Protein AF-A0A2D9X111-F1 (afdb_monomer_lite)

Sequence (314 aa):
MSVEKQTEEAVISEDQLKEEEVEVDVKLEEADNAAESTPVETQEDTKTDESVETKAETEEKEAEPSPSKQGKTKFQKRIDDLTKRQREAERQRDEYYSVAQKVLNENKELREQASKFGEFGSTEFENRIKSQVESAKEAFKRAYEEGDAEKIALAQQQMMEATAQKSQVGQMKRVAENIGKQQQPELKAPPNTKAVEWASRNPWFNRDMVMTNVAYTIHDDIVRGGVQVDSDEYYDTLDSRLRRELPHKFSEEETDKPKETQKPVTQQPMVTPAGNQVANKSRKVRLTPSQVAVANRLGVSLEDYAKEFVALNN

pLDDT: mean 70.67, std 24.0, range [25.41, 97.12]

Radius of gyration: 38.99 Å; chains: 1; bounding box: 76×98×116 Å

Foldseek 3Di:
DDDDDDDDDPDPDPDDDDPDFDWDFFDDDDDDDDDDDDDDDDDDDDDDDDDDDDDDDDDDDDDDDDPDPPPQDPVNVVVVVVVVVVVVVVVVVVVVLVVVVVVLVVVVVVLVVVVVVLVVVLVVLVVVLVVQLVVLVVQLVVCVVVVPPVSNVVSVVSNVVSVVSVVVSVVVVVVSVVVSPPDDPPDPPDPQPVVVVLCVVPVCAVVVPVLNVVLVVLLVVVVVVVDDPNDPVSSVSSVVVSCVVCVVVVVVVVPPPPDDDPDDDDDDDDDDDDDDDPDDDGDIDTDDPVLVVVCVVVVHDPNVSRVVVVVVVD

Secondary structure (DSSP, 8-state):
----------------------EEEE-PPP-------------------------------------------HHHHHHHHHHHHHHHHHHHHHHHHHHHHHHHHHHHHHHHHHHHHHHHHHHHHHHHHHHHHHHHHHHHHHHHHHT-HHHHHHHHHHHHHHHHHHHHHHHHHHHHHHHHTS-----PPPPPHHHHHHHHH-TTTTTSHHHHHHHHHHHHHHHHTT--TTSHHHHHHHHHHHHHH-HHHHSGGG--S-----PPP-----------------EEEEPPHHHHHHHHHHT--HHHHHHHHHHHH-

Structure (mmCIF, N/CA/C/O backbone):
data_AF-A0A2D9X111-F1
#
_entry.id   AF-A0A2D9X111-F1
#
loop_
_atom_site.group_PDB
_atom_site.id
_atom_site.type_symbol
_atom_site.label_atom_id
_atom_site.label_alt_id
_atom_site.label_comp_id
_atom_site.label_asym_id
_atom_site.label_entity_id
_atom_site.label_seq_id
_atom_site.pdbx_PDB_ins_code
_atom_site.Cartn_x
_atom_site.Cartn_y
_atom_site.Cartn_z
_atom_site.occupancy
_atom_site.B_iso_or_equiv
_atom_site.auth_seq_id
_atom_site.auth_comp_id
_atom_site.auth_asym_id
_atom_site.auth_atom_id
_atom_site.pdbx_PDB_model_num
ATOM 1 N N . MET A 1 1 ? -14.179 -59.810 -5.200 1.00 40.25 1 MET A N 1
ATOM 2 C CA . MET A 1 1 ? -15.075 -58.640 -5.285 1.00 40.25 1 MET A CA 1
ATOM 3 C C . MET A 1 1 ? -14.374 -57.532 -4.514 1.00 40.25 1 MET A C 1
ATOM 5 O O . MET A 1 1 ? -14.414 -57.554 -3.297 1.00 40.25 1 MET A O 1
ATOM 9 N N . SER A 1 2 ? -13.431 -56.814 -5.134 1.00 34.22 2 SER A N 1
ATOM 10 C CA . SER A 1 2 ? -13.686 -55.658 -6.023 1.00 34.22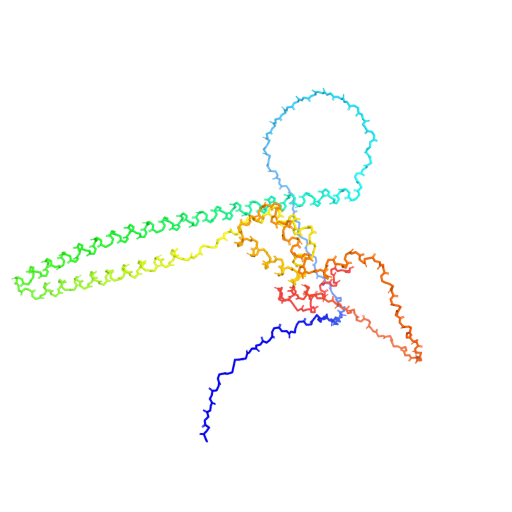 2 SER A CA 1
ATOM 11 C C . SER A 1 2 ? -14.433 -54.584 -5.218 1.00 34.22 2 SER A C 1
ATOM 13 O O . SER A 1 2 ? -15.535 -54.852 -4.762 1.00 34.22 2 SER A O 1
ATOM 15 N N . VAL A 1 3 ? -13.902 -53.389 -4.965 1.00 38.62 3 VAL A N 1
ATOM 16 C CA . VAL A 1 3 ? -13.292 -52.464 -5.928 1.00 38.62 3 VAL A CA 1
ATOM 17 C C . VAL A 1 3 ? -12.345 -51.494 -5.198 1.00 38.62 3 VAL A C 1
ATOM 19 O O . VAL A 1 3 ? -12.762 -50.805 -4.270 1.00 38.62 3 VAL A O 1
ATOM 22 N N . GLU A 1 4 ? -11.094 -51.429 -5.663 1.00 38.66 4 GLU A N 1
ATOM 23 C CA . GLU A 1 4 ? -10.198 -50.272 -5.549 1.00 38.66 4 GLU A CA 1
ATOM 24 C C . GLU A 1 4 ? -10.790 -49.088 -6.327 1.00 38.66 4 GLU A C 1
ATOM 26 O O . GLU A 1 4 ? -11.167 -49.238 -7.488 1.00 38.66 4 GLU A O 1
ATOM 31 N N . LYS A 1 5 ? -10.828 -47.895 -5.730 1.00 43.12 5 LYS A N 1
ATOM 32 C CA . LYS A 1 5 ? -10.909 -46.645 -6.495 1.00 43.12 5 LYS A CA 1
ATOM 33 C C . LYS A 1 5 ? -9.661 -45.826 -6.214 1.00 43.12 5 LYS A C 1
ATOM 35 O O . LYS A 1 5 ? -9.585 -45.092 -5.234 1.00 43.12 5 LYS A O 1
ATOM 40 N N . GLN A 1 6 ? -8.688 -46.036 -7.091 1.00 41.16 6 GLN A N 1
ATOM 41 C CA . GLN A 1 6 ? -7.564 -45.151 -7.324 1.00 41.16 6 GLN A CA 1
ATOM 42 C C . GLN A 1 6 ? -8.083 -43.810 -7.854 1.00 41.16 6 GLN A C 1
ATOM 44 O O . GLN A 1 6 ? -8.976 -43.746 -8.699 1.00 41.16 6 GLN A O 1
ATOM 49 N N . THR A 1 7 ? -7.523 -42.744 -7.305 1.00 40.50 7 THR A N 1
ATOM 50 C CA . THR A 1 7 ? -7.475 -41.405 -7.879 1.00 40.50 7 THR A CA 1
ATOM 51 C C . THR A 1 7 ? -6.485 -41.432 -9.040 1.00 40.50 7 THR A C 1
ATOM 53 O O . THR A 1 7 ? -5.300 -41.661 -8.804 1.00 40.50 7 THR A O 1
ATOM 56 N N . GLU A 1 8 ? -6.954 -41.218 -10.267 1.00 42.16 8 GLU A N 1
ATOM 57 C CA . GLU A 1 8 ? -6.088 -41.030 -11.432 1.00 42.16 8 GLU A CA 1
ATOM 58 C C . GLU A 1 8 ? -6.221 -39.583 -11.913 1.00 42.16 8 GLU A C 1
ATOM 60 O O . GLU A 1 8 ? -7.288 -39.096 -12.290 1.00 42.16 8 GLU A O 1
ATOM 65 N N . GLU A 1 9 ? -5.105 -38.888 -11.760 1.00 37.59 9 GLU A N 1
ATOM 66 C CA . GLU A 1 9 ? -4.824 -37.501 -12.075 1.00 37.59 9 GLU A CA 1
ATOM 67 C C . GLU A 1 9 ? -4.498 -37.423 -13.573 1.00 37.59 9 GLU A C 1
ATOM 69 O O . GLU A 1 9 ? -3.477 -37.939 -14.025 1.00 37.59 9 GLU A O 1
ATOM 74 N N . ALA A 1 10 ? -5.386 -36.831 -14.373 1.00 38.59 10 ALA A N 1
ATOM 75 C CA . ALA A 1 10 ? -5.124 -36.612 -15.792 1.00 38.59 10 ALA A CA 1
ATOM 76 C C . ALA A 1 10 ? -4.204 -35.394 -15.960 1.00 38.59 10 ALA A C 1
ATOM 78 O O . ALA A 1 10 ? -4.650 -34.254 -16.085 1.00 38.59 10 ALA A O 1
ATOM 79 N N . VAL A 1 11 ? -2.903 -35.674 -15.951 1.00 36.34 11 VAL A N 1
ATOM 80 C CA . VAL A 1 11 ? -1.832 -34.808 -16.443 1.00 36.34 11 VAL A CA 1
ATOM 81 C C . VAL A 1 11 ? -2.075 -34.550 -17.932 1.00 36.34 11 VAL A C 1
ATOM 83 O O . VAL A 1 11 ? -1.870 -35.435 -18.761 1.00 36.34 11 VAL A O 1
ATOM 86 N N . ILE A 1 12 ? -2.524 -33.346 -18.288 1.00 39.56 12 ILE A N 1
ATOM 87 C CA . ILE A 1 12 ? -2.519 -32.892 -19.682 1.00 39.56 12 ILE A CA 1
ATOM 88 C C . ILE A 1 12 ? -1.125 -32.335 -19.953 1.00 39.56 12 ILE A C 1
ATOM 90 O O . ILE A 1 12 ? -0.734 -31.295 -19.430 1.00 39.56 12 ILE A O 1
ATOM 94 N N . SER A 1 13 ? -0.367 -33.110 -20.717 1.00 36.44 13 SER A N 1
ATOM 95 C CA . SER A 1 13 ? 1.004 -32.851 -21.130 1.00 36.44 13 SER A CA 1
ATOM 96 C C . SER A 1 13 ? 1.072 -31.637 -22.058 1.00 36.44 13 SER A C 1
ATOM 98 O O . SER A 1 13 ? 0.400 -31.580 -23.086 1.00 36.44 13 SER A O 1
ATOM 100 N N . GLU A 1 14 ? 1.913 -30.681 -21.683 1.00 40.56 14 GLU A N 1
ATOM 101 C CA . GLU A 1 14 ? 2.206 -29.422 -22.370 1.00 40.56 14 GLU A CA 1
ATOM 102 C C . GLU A 1 14 ? 3.280 -29.628 -23.452 1.00 40.56 14 GLU A C 1
ATOM 104 O O . GLU A 1 14 ? 4.341 -29.014 -23.442 1.00 40.56 14 GLU A O 1
ATOM 109 N N . ASP A 1 15 ? 3.033 -30.557 -24.372 1.00 38.59 15 ASP A N 1
ATOM 110 C CA . ASP A 1 15 ? 3.930 -30.829 -25.494 1.00 38.59 15 ASP A CA 1
ATOM 111 C C . ASP A 1 15 ? 3.082 -31.213 -26.701 1.00 38.59 15 ASP A C 1
ATOM 113 O O . ASP A 1 15 ? 2.700 -32.371 -26.803 1.00 38.59 15 ASP A O 1
ATOM 117 N N . GLN A 1 16 ? 2.692 -30.214 -27.512 1.00 35.75 16 GLN A N 1
ATOM 118 C CA . GLN A 1 16 ? 2.475 -30.243 -28.976 1.00 35.75 16 GLN A CA 1
ATOM 119 C C . GLN A 1 16 ? 2.078 -28.834 -29.466 1.00 35.75 16 GLN A C 1
ATOM 121 O O . GLN A 1 16 ? 0.917 -28.565 -29.764 1.00 35.75 16 GLN A O 1
ATOM 126 N N . LEU A 1 17 ? 3.045 -27.923 -29.593 1.00 33.22 17 LEU A N 1
ATOM 127 C CA . LEU A 1 17 ? 2.919 -26.762 -30.485 1.00 33.22 17 LEU A CA 1
ATOM 128 C C . LEU A 1 17 ? 3.862 -26.981 -31.667 1.00 33.22 17 LEU A C 1
ATOM 130 O O . LEU A 1 17 ? 5.007 -26.539 -31.676 1.00 33.22 17 LEU A O 1
ATOM 134 N N . LYS A 1 18 ? 3.371 -27.730 -32.656 1.00 36.66 18 LYS A N 1
ATOM 135 C CA . LYS A 1 18 ? 3.937 -27.716 -34.005 1.00 36.66 18 LYS A CA 1
ATOM 136 C C . LYS A 1 18 ? 3.526 -26.400 -34.659 1.00 36.66 18 LYS A C 1
ATOM 138 O O . LYS A 1 18 ? 2.343 -26.074 -34.696 1.00 36.66 18 LYS A O 1
ATOM 143 N N . GLU A 1 19 ? 4.508 -25.662 -35.161 1.00 45.41 19 GLU A N 1
ATOM 144 C CA . GLU A 1 19 ? 4.303 -24.551 -36.087 1.00 45.41 19 GLU A CA 1
ATOM 145 C C . GLU A 1 19 ? 3.655 -25.100 -37.364 1.00 45.41 19 GLU A C 1
ATOM 147 O O . GLU A 1 19 ? 4.323 -25.674 -38.223 1.00 45.41 19 GLU A O 1
ATOM 152 N N . GLU A 1 20 ? 2.335 -24.978 -37.464 1.00 42.53 20 GLU A N 1
ATOM 153 C CA . GLU A 1 20 ? 1.593 -25.279 -38.684 1.00 42.53 20 GLU A CA 1
ATOM 154 C C . GLU A 1 20 ? 1.168 -23.946 -39.311 1.00 42.53 20 GLU A C 1
ATOM 156 O O . GLU A 1 20 ? 0.308 -23.230 -38.794 1.00 42.53 20 GLU A O 1
ATOM 161 N N . GLU A 1 21 ? 1.844 -23.560 -40.397 1.00 41.72 21 GLU A N 1
ATOM 162 C CA . GLU A 1 21 ? 1.424 -22.439 -41.238 1.00 41.72 21 GLU A CA 1
ATOM 163 C C . GLU A 1 21 ? 0.062 -22.777 -41.861 1.00 41.72 21 GLU A C 1
ATOM 165 O O . GLU A 1 21 ? -0.065 -23.744 -42.612 1.00 41.72 21 GLU A O 1
ATOM 170 N N . VAL A 1 22 ? -0.965 -21.979 -41.561 1.00 49.03 22 VAL A N 1
ATOM 171 C CA . VAL A 1 22 ? -2.316 -22.197 -42.092 1.00 49.03 22 VAL A CA 1
ATOM 172 C C . VAL A 1 22 ? -2.449 -21.481 -43.438 1.00 49.03 22 VAL A C 1
ATOM 174 O O . VAL A 1 22 ? -2.426 -20.250 -43.517 1.00 49.03 22 VAL A O 1
ATOM 177 N N . GLU A 1 23 ? -2.579 -22.256 -44.515 1.00 43.12 23 GLU A N 1
ATOM 178 C CA . GLU A 1 23 ? -2.826 -21.749 -45.868 1.00 43.12 23 GLU A CA 1
ATOM 179 C C . GLU A 1 23 ? -4.341 -21.670 -46.115 1.00 43.12 23 GLU A C 1
ATOM 181 O O . GLU A 1 23 ? -5.029 -22.690 -46.122 1.00 43.12 23 GLU A O 1
ATOM 186 N N . VAL A 1 24 ? -4.870 -20.455 -46.301 1.00 53.16 24 VAL A N 1
ATOM 187 C CA . VAL A 1 24 ? -6.303 -20.216 -46.535 1.00 53.16 24 VAL A CA 1
ATOM 188 C C . VAL A 1 24 ? -6.524 -19.876 -48.014 1.00 53.16 24 VAL A C 1
ATOM 190 O O . VAL A 1 24 ? -5.910 -18.954 -48.562 1.00 53.16 24 VAL A O 1
ATOM 193 N N . ASP A 1 25 ? -7.395 -20.637 -48.681 1.00 39.44 25 ASP A N 1
ATOM 194 C CA . ASP A 1 25 ? -7.821 -20.389 -50.064 1.00 39.44 25 ASP A CA 1
ATOM 195 C C . ASP A 1 25 ? -8.954 -19.353 -50.076 1.00 39.44 25 ASP A C 1
ATOM 197 O O . ASP A 1 25 ? -10.078 -19.644 -49.670 1.00 39.44 25 ASP A O 1
ATOM 201 N N . VAL A 1 26 ? -8.680 -18.142 -50.568 1.00 46.66 26 VAL A N 1
ATOM 202 C CA . VAL A 1 26 ? -9.695 -17.089 -50.710 1.00 46.66 26 VAL A CA 1
ATOM 203 C C . VAL A 1 26 ? -10.203 -17.065 -52.152 1.00 46.66 26 VAL A C 1
ATOM 205 O O . VAL A 1 26 ? -9.437 -16.852 -53.097 1.00 46.66 26 VAL A O 1
ATOM 208 N N . LYS A 1 27 ? -11.514 -17.260 -52.336 1.00 35.12 27 LYS A N 1
ATOM 209 C CA . LYS A 1 27 ? -12.196 -17.087 -53.624 1.00 35.12 27 LYS A CA 1
ATOM 210 C C . LYS A 1 27 ? -12.935 -15.751 -53.619 1.00 35.12 27 LYS A C 1
ATOM 212 O O . LYS A 1 27 ? -13.910 -15.595 -52.894 1.00 35.12 27 LYS A O 1
ATOM 217 N N . LEU A 1 28 ? -12.438 -14.784 -54.390 1.00 35.84 28 LEU A N 1
ATOM 218 C CA . LEU A 1 28 ? -13.114 -13.504 -54.598 1.00 35.84 28 LEU A CA 1
ATOM 219 C C . LEU A 1 28 ? -14.013 -13.612 -55.834 1.00 35.84 28 LEU A C 1
ATOM 221 O O . LEU A 1 28 ? -13.518 -13.874 -56.930 1.00 35.84 28 LEU A O 1
ATOM 225 N N . GLU A 1 29 ? -15.319 -13.427 -55.651 1.00 33.69 29 GLU A N 1
ATOM 226 C CA . GLU A 1 29 ? -16.226 -13.048 -56.735 1.00 33.69 29 GLU A CA 1
ATOM 227 C C . GLU A 1 29 ? -16.224 -11.518 -56.829 1.00 33.69 29 GLU A C 1
ATOM 229 O O . GLU A 1 29 ? -16.471 -10.829 -55.839 1.00 33.69 29 GLU A O 1
ATOM 234 N N . GLU A 1 30 ? -15.886 -10.987 -58.006 1.00 32.44 30 GLU A N 1
ATOM 235 C CA . GLU A 1 30 ? -16.044 -9.567 -58.321 1.00 32.44 30 GLU A CA 1
ATOM 236 C C . GLU A 1 30 ? -17.538 -9.238 -58.399 1.00 32.44 30 GLU A C 1
ATOM 238 O O . GLU A 1 30 ? -18.265 -9.802 -59.217 1.00 32.44 30 GLU A O 1
ATOM 243 N N . ALA A 1 31 ? -17.987 -8.305 -57.562 1.00 30.69 31 ALA A N 1
ATOM 244 C CA . ALA A 1 31 ? -19.285 -7.666 -57.697 1.00 30.69 31 ALA A CA 1
ATOM 245 C C . ALA A 1 31 ? -19.081 -6.160 -57.901 1.00 30.69 31 ALA A C 1
ATOM 247 O O . ALA A 1 31 ? -18.792 -5.418 -56.964 1.00 30.69 31 ALA A O 1
ATOM 248 N N . ASP A 1 32 ? -19.255 -5.734 -59.151 1.00 29.55 32 ASP A N 1
ATOM 249 C CA . ASP A 1 32 ? -19.618 -4.371 -59.531 1.00 29.55 32 ASP A CA 1
ATOM 250 C C . ASP A 1 32 ? -20.969 -3.995 -58.891 1.00 29.55 32 ASP A C 1
ATOM 252 O O . ASP A 1 32 ? -21.989 -4.621 -59.204 1.00 29.55 32 ASP A O 1
ATOM 256 N N . ASN A 1 33 ? -21.024 -2.930 -58.080 1.00 28.70 33 ASN A N 1
ATOM 257 C CA . ASN A 1 33 ? -22.088 -1.928 -58.220 1.00 28.70 33 ASN A CA 1
ATOM 258 C C . ASN A 1 33 ? -21.842 -0.604 -57.487 1.00 28.70 33 ASN A C 1
ATOM 260 O O . ASN A 1 33 ? -21.068 -0.505 -56.543 1.00 28.70 33 ASN A O 1
ATOM 264 N N . ALA A 1 34 ? -22.545 0.403 -57.999 1.00 28.73 34 ALA A N 1
ATOM 265 C CA . ALA A 1 34 ? -22.380 1.834 -57.831 1.00 28.73 34 ALA A CA 1
ATOM 266 C C . ALA A 1 34 ? -23.077 2.439 -56.593 1.00 28.73 34 ALA A C 1
ATOM 268 O O . ALA A 1 34 ? -23.937 1.811 -55.981 1.00 28.73 34 ALA A O 1
ATOM 269 N N . ALA A 1 35 ? -22.783 3.737 -56.402 1.00 29.97 35 ALA A N 1
ATOM 270 C CA . ALA A 1 35 ? -23.425 4.743 -55.537 1.00 29.97 35 ALA A CA 1
ATOM 271 C C . ALA A 1 35 ? -23.021 4.660 -54.048 1.00 29.97 35 ALA A C 1
ATOM 273 O O . ALA A 1 35 ? -22.968 3.589 -53.472 1.00 29.97 35 ALA A O 1
ATOM 274 N N . GLU A 1 36 ? -22.667 5.738 -53.346 1.00 29.92 36 GLU A N 1
ATOM 275 C CA . GLU A 1 36 ? -23.159 7.113 -53.424 1.00 29.92 36 GLU A CA 1
ATOM 276 C C . GLU A 1 36 ? -22.123 8.060 -52.783 1.00 29.92 36 GLU A C 1
ATOM 278 O O . GLU A 1 36 ? -21.555 7.770 -51.730 1.00 29.92 36 GLU A O 1
ATOM 283 N N . SER A 1 37 ? -21.832 9.182 -53.443 1.00 31.33 37 SER A N 1
ATOM 284 C CA . SER A 1 37 ? -20.963 10.239 -52.921 1.00 31.33 37 SER A CA 1
ATOM 285 C C . SER A 1 37 ? -21.802 11.300 -52.218 1.00 31.33 37 SER A C 1
ATOM 287 O O . SER A 1 37 ? -22.652 11.922 -52.848 1.00 31.33 37 SER A O 1
ATOM 289 N N . THR A 1 38 ? -21.490 11.589 -50.958 1.00 29.84 38 THR A N 1
ATOM 290 C CA . THR A 1 38 ? -21.848 12.858 -50.309 1.00 29.84 38 THR A CA 1
ATOM 291 C C . THR A 1 38 ? -20.607 13.421 -49.614 1.00 29.84 38 THR A C 1
ATOM 293 O O . THR A 1 38 ? -20.068 12.749 -48.732 1.00 29.84 38 THR A O 1
ATOM 296 N N . PRO A 1 39 ? -20.121 14.615 -49.994 1.00 32.94 39 PRO A N 1
ATOM 297 C CA . PRO A 1 39 ? -18.986 15.253 -49.346 1.00 32.94 39 PRO A CA 1
ATOM 298 C C . PRO A 1 39 ? -19.470 16.058 -48.135 1.00 32.94 39 PRO A C 1
ATOM 300 O O . PRO A 1 39 ? -20.450 16.793 -48.234 1.00 32.94 39 PRO A O 1
ATOM 303 N N . VAL A 1 40 ? -18.768 15.959 -47.005 1.00 31.78 40 VAL A N 1
ATOM 304 C CA . VAL A 1 40 ? -18.879 16.957 -45.935 1.00 31.78 40 VAL A CA 1
ATOM 305 C C . VAL A 1 40 ? -17.519 17.610 -45.745 1.00 31.78 40 VAL A C 1
ATOM 307 O O . VAL A 1 40 ? -16.542 17.002 -45.318 1.00 31.78 40 VAL A O 1
ATOM 310 N N . GLU A 1 41 ? -17.521 18.863 -46.167 1.00 33.38 41 GLU A N 1
ATOM 311 C CA . GLU A 1 41 ? -16.560 19.936 -45.997 1.00 33.38 41 GLU A CA 1
ATOM 312 C C . GLU A 1 41 ? -16.390 20.265 -44.505 1.00 33.38 41 GLU A C 1
ATOM 314 O O . GLU A 1 41 ? -17.379 20.522 -43.818 1.00 33.38 41 GLU A O 1
ATOM 319 N N . THR A 1 42 ? -15.152 20.298 -44.005 1.00 27.09 42 THR A N 1
ATOM 320 C CA . THR A 1 42 ? -14.846 20.954 -42.726 1.00 27.09 42 THR A CA 1
ATOM 321 C C . THR A 1 42 ? -13.774 21.998 -42.967 1.00 27.09 42 THR A C 1
ATOM 323 O O . THR A 1 42 ? -12.657 21.692 -43.384 1.00 27.09 42 THR A O 1
ATOM 326 N N . GLN A 1 43 ? -14.198 23.234 -42.740 1.00 31.59 43 GLN A N 1
ATOM 327 C CA . GLN A 1 43 ? -13.462 24.470 -42.910 1.00 31.59 43 GLN A CA 1
ATOM 328 C C . GLN A 1 43 ? -12.416 24.676 -41.811 1.00 31.59 43 GLN A C 1
ATOM 330 O O . GLN A 1 43 ? -12.496 24.137 -40.706 1.00 31.59 43 GLN A O 1
ATOM 335 N N . GLU A 1 44 ? -11.436 25.472 -42.205 1.00 28.69 44 GLU A N 1
ATOM 336 C CA . GLU A 1 44 ? -10.302 26.017 -41.476 1.00 28.69 44 GLU A CA 1
ATOM 337 C C . GLU A 1 44 ? -10.723 27.152 -40.514 1.00 28.69 44 GLU A C 1
ATOM 339 O O . GLU A 1 44 ? -11.852 27.638 -40.573 1.00 28.69 44 GLU A O 1
ATOM 344 N N . ASP A 1 45 ? -9.751 27.594 -39.702 1.00 30.30 45 ASP A N 1
ATOM 345 C CA . ASP A 1 45 ? -9.687 28.823 -38.888 1.00 30.30 45 ASP A CA 1
ATOM 346 C C . ASP A 1 45 ? -10.362 28.814 -37.492 1.00 30.30 45 ASP A C 1
ATOM 348 O O . ASP A 1 45 ? -11.479 28.356 -37.314 1.00 30.30 45 ASP A O 1
ATOM 352 N N . THR A 1 46 ? -9.785 29.356 -36.407 1.00 27.22 46 THR A N 1
ATOM 353 C CA . THR A 1 46 ? -8.635 30.264 -36.229 1.00 27.22 46 THR A CA 1
ATOM 354 C C . THR A 1 46 ? -8.142 30.260 -34.760 1.00 27.22 46 THR A C 1
ATOM 356 O O . THR A 1 46 ? -8.932 30.121 -33.834 1.00 27.22 46 THR A O 1
ATOM 359 N N . LYS A 1 47 ? -6.831 30.513 -34.592 1.00 29.80 47 LYS A N 1
ATOM 360 C CA . LYS A 1 47 ? -6.117 31.373 -33.607 1.00 29.80 47 LYS A CA 1
ATOM 361 C C . LYS A 1 47 ? -6.535 31.425 -32.122 1.00 29.80 47 LYS A C 1
ATOM 363 O O . LYS A 1 47 ? -7.624 31.864 -31.783 1.00 29.80 47 LYS A O 1
ATOM 368 N N . THR A 1 48 ? -5.532 31.306 -31.244 1.00 25.41 48 THR A N 1
ATOM 369 C CA . THR A 1 48 ? -5.167 32.384 -30.297 1.00 25.41 48 THR A CA 1
ATOM 370 C C . THR A 1 48 ? -3.675 32.296 -29.959 1.00 25.41 48 THR A C 1
ATOM 372 O O . THR A 1 48 ? -3.121 31.221 -29.751 1.00 25.41 48 THR A O 1
ATOM 375 N N . ASP A 1 49 ? -3.063 33.471 -30.003 1.00 28.02 49 ASP A N 1
ATOM 376 C CA . ASP A 1 49 ? -1.670 33.849 -29.809 1.00 28.02 49 ASP A CA 1
ATOM 377 C C . ASP A 1 49 ? -1.431 34.177 -28.325 1.00 28.02 49 ASP A C 1
ATOM 379 O O . ASP A 1 49 ? -2.276 34.844 -27.729 1.00 28.02 49 ASP A O 1
ATOM 383 N N . GLU A 1 50 ? -0.305 33.760 -27.737 1.00 32.12 50 GLU A N 1
ATOM 384 C CA . GLU A 1 50 ? 0.325 34.566 -26.682 1.00 32.12 50 GLU A CA 1
ATOM 385 C C . GLU A 1 50 ? 1.854 34.401 -26.698 1.00 32.12 50 GLU A C 1
ATOM 387 O O . GLU A 1 50 ? 2.444 33.423 -26.239 1.00 32.12 50 GLU A O 1
ATOM 392 N N . SER A 1 51 ? 2.466 35.411 -27.307 1.00 28.16 51 SER A N 1
ATOM 393 C CA . SER A 1 51 ? 3.859 35.844 -27.246 1.00 28.16 51 SER A CA 1
ATOM 394 C C . SER A 1 51 ? 4.472 35.879 -25.835 1.00 28.16 51 SER A C 1
ATOM 396 O O . SER A 1 51 ? 3.944 36.560 -24.962 1.00 28.16 51 SER A O 1
ATOM 398 N N . VAL A 1 52 ? 5.697 35.350 -25.678 1.00 31.47 52 VAL A N 1
ATOM 399 C CA . VAL A 1 52 ? 6.749 36.025 -24.889 1.00 31.47 52 VAL A CA 1
ATOM 400 C C . VAL A 1 52 ? 8.097 35.912 -25.601 1.00 31.47 52 VAL A C 1
ATOM 402 O O . VAL A 1 52 ? 8.731 34.862 -25.688 1.00 31.47 52 VAL A O 1
ATOM 405 N N . GLU A 1 53 ? 8.516 37.067 -26.088 1.00 30.92 53 GLU A N 1
ATOM 406 C CA . GLU A 1 53 ? 9.824 37.443 -26.594 1.00 30.92 53 GLU A CA 1
ATOM 407 C C . GLU A 1 53 ? 10.860 37.478 -25.451 1.00 30.92 53 GLU A C 1
ATOM 409 O O . GLU A 1 53 ? 10.637 38.105 -24.420 1.00 30.92 53 GLU A O 1
ATOM 414 N N . THR A 1 54 ? 12.028 36.853 -25.623 1.00 27.38 54 THR A N 1
ATOM 415 C CA . THR A 1 54 ? 13.268 37.332 -24.983 1.00 27.38 54 THR A CA 1
ATOM 416 C C . THR A 1 54 ? 14.441 37.147 -25.934 1.00 27.38 54 THR A C 1
ATOM 418 O O . THR A 1 54 ? 14.988 36.066 -26.137 1.00 27.38 54 THR A O 1
ATOM 421 N N . LYS A 1 55 ? 14.793 38.276 -26.540 1.00 31.28 55 LYS A N 1
ATOM 422 C CA . LYS A 1 55 ? 15.973 38.534 -27.349 1.00 31.28 55 LYS A CA 1
ATOM 423 C C . LYS A 1 55 ? 17.198 38.633 -26.429 1.00 31.28 55 LYS A C 1
ATOM 425 O O . LYS A 1 55 ? 17.251 39.515 -25.578 1.00 31.28 55 LYS A O 1
ATOM 430 N N . ALA A 1 56 ? 18.185 37.762 -26.618 1.00 30.12 56 ALA A N 1
ATOM 431 C CA . ALA A 1 56 ? 19.553 37.976 -26.151 1.00 30.12 56 ALA A CA 1
ATOM 432 C C . ALA A 1 56 ? 20.490 37.790 -27.347 1.00 30.12 56 ALA A C 1
ATOM 434 O O . ALA A 1 56 ? 20.729 36.689 -27.834 1.00 30.12 56 ALA A O 1
ATOM 435 N N . GLU A 1 57 ? 20.926 38.934 -27.848 1.00 33.00 57 GLU A N 1
ATOM 436 C CA . GLU A 1 57 ? 21.862 39.139 -28.938 1.00 33.00 57 GLU A CA 1
ATOM 437 C C . GLU A 1 57 ? 23.285 39.010 -28.378 1.00 33.00 57 GLU A C 1
ATOM 439 O O . GLU A 1 57 ? 23.635 39.650 -27.386 1.00 33.00 57 GLU A O 1
ATOM 444 N N . THR A 1 58 ? 24.103 38.145 -28.972 1.00 28.59 58 THR A N 1
ATOM 445 C CA . THR A 1 58 ? 25.565 38.172 -28.825 1.00 28.59 58 THR A CA 1
ATOM 446 C C . THR A 1 58 ? 26.176 37.683 -30.141 1.00 28.59 58 THR A C 1
ATOM 448 O O . THR A 1 58 ? 26.382 36.490 -30.348 1.00 28.59 58 THR A O 1
ATOM 451 N N . GLU A 1 59 ? 26.400 38.632 -31.053 1.00 33.88 59 GLU A N 1
ATOM 452 C CA . GLU A 1 59 ? 27.520 38.646 -32.012 1.00 33.88 59 GLU A CA 1
ATOM 453 C C . GLU A 1 59 ? 28.844 38.485 -31.236 1.00 33.88 59 GLU A C 1
ATOM 455 O O . GLU A 1 59 ? 28.948 38.934 -30.100 1.00 33.88 59 GLU A O 1
ATOM 460 N N . GLU A 1 60 ? 29.952 37.929 -31.710 1.00 32.97 60 GLU A N 1
ATOM 461 C CA . GLU A 1 60 ? 30.403 37.381 -32.985 1.00 32.97 60 GLU A CA 1
ATOM 462 C C . GLU A 1 60 ? 31.820 36.853 -32.674 1.00 32.97 60 GLU A C 1
ATOM 464 O O . GLU A 1 60 ? 32.582 37.517 -31.963 1.00 32.97 60 GLU A O 1
ATOM 469 N N . LYS A 1 61 ? 32.204 35.676 -33.181 1.00 31.19 61 LYS A N 1
ATOM 470 C CA . LYS A 1 61 ? 33.584 35.440 -33.636 1.00 31.19 61 LYS A CA 1
ATOM 471 C C . LYS A 1 61 ? 33.665 34.187 -34.492 1.00 31.19 61 LYS A C 1
ATOM 473 O O . LYS A 1 61 ? 33.629 33.052 -34.023 1.00 31.19 61 LYS A O 1
ATOM 478 N N . GLU A 1 62 ? 33.771 34.474 -35.775 1.00 38.47 62 GLU A N 1
ATOM 479 C CA . GLU A 1 62 ? 34.159 33.611 -36.871 1.00 38.47 62 GLU A CA 1
ATOM 480 C C . GLU A 1 62 ? 35.521 32.941 -36.593 1.00 38.47 62 GLU A C 1
ATOM 482 O O . GLU A 1 62 ? 36.508 33.606 -36.272 1.00 38.47 62 GLU A O 1
ATOM 487 N N . ALA A 1 63 ? 35.571 31.614 -36.719 1.00 31.50 63 ALA A N 1
ATOM 488 C CA . ALA A 1 63 ? 36.800 30.839 -36.858 1.00 31.50 63 ALA A CA 1
ATOM 489 C C . ALA A 1 63 ? 36.538 29.675 -37.828 1.00 31.50 63 ALA A C 1
ATOM 491 O O . ALA A 1 63 ? 36.052 28.616 -37.449 1.00 31.50 63 ALA A O 1
ATOM 492 N N . GLU A 1 64 ? 36.845 29.968 -39.089 1.00 37.28 64 GLU A N 1
ATOM 493 C CA . GLU A 1 64 ? 37.153 29.107 -40.236 1.00 37.28 64 GLU A CA 1
ATOM 494 C C . GLU A 1 64 ? 36.179 27.997 -40.711 1.00 37.28 64 GLU A C 1
ATOM 496 O O . GLU A 1 64 ? 35.732 27.128 -39.956 1.00 37.28 64 GLU A O 1
ATOM 501 N N . PRO A 1 65 ? 35.912 27.941 -42.035 1.00 41.06 65 PRO A N 1
ATOM 502 C CA . PRO A 1 65 ? 35.100 26.903 -42.650 1.00 41.06 65 PRO A CA 1
ATOM 503 C C . PRO A 1 65 ? 35.921 25.621 -42.834 1.00 41.06 65 PRO A C 1
ATOM 505 O O . PRO A 1 65 ? 36.728 25.510 -43.755 1.00 41.06 65 PRO A O 1
ATOM 508 N N . SER A 1 66 ? 35.670 24.600 -42.013 1.00 36.06 66 SER A N 1
ATOM 509 C CA . SER A 1 66 ? 36.130 23.247 -42.344 1.00 36.06 66 SER A CA 1
ATOM 510 C C . SER A 1 66 ? 35.271 22.666 -43.486 1.00 36.06 66 SER A C 1
ATOM 512 O O . SER A 1 66 ? 34.043 22.560 -43.362 1.00 36.06 66 SER A O 1
ATOM 514 N N . PRO A 1 67 ? 35.863 22.272 -44.630 1.00 47.12 67 PRO A N 1
ATOM 515 C CA . PRO A 1 67 ? 35.123 21.684 -45.732 1.00 47.12 67 PRO A CA 1
ATOM 516 C C . PRO A 1 67 ? 34.970 20.180 -45.486 1.00 47.12 67 PRO A C 1
ATOM 518 O O . PRO A 1 67 ? 35.729 19.366 -45.999 1.00 47.12 67 PRO A O 1
ATOM 521 N N . SER A 1 68 ? 33.966 19.781 -44.703 1.00 46.66 68 SER A N 1
ATOM 522 C CA . SER A 1 68 ? 33.436 18.410 -44.778 1.00 46.66 68 SER A CA 1
ATOM 523 C C . SER A 1 68 ? 31.925 18.352 -44.540 1.00 46.66 68 SER A C 1
ATOM 525 O O . SER A 1 68 ? 31.394 17.504 -43.833 1.00 46.66 68 SER A O 1
ATOM 527 N N . LYS A 1 69 ? 31.165 19.224 -45.212 1.00 49.75 69 LYS A N 1
ATOM 528 C CA . LYS A 1 69 ? 29.727 18.982 -45.420 1.00 49.75 69 LYS A CA 1
ATOM 529 C C . LYS A 1 69 ? 29.523 17.920 -46.509 1.00 49.75 69 LYS A C 1
ATOM 531 O O . LYS A 1 69 ? 28.890 18.172 -47.528 1.00 49.75 69 LYS A O 1
ATOM 536 N N . GLN A 1 70 ? 30.045 16.715 -46.294 1.00 53.38 70 GLN A N 1
ATOM 537 C CA . GLN A 1 70 ? 29.442 15.529 -46.892 1.00 53.38 70 GLN A CA 1
ATOM 538 C C . GLN A 1 70 ? 28.237 15.195 -46.018 1.00 53.38 70 GLN A C 1
ATOM 540 O O . GLN A 1 70 ? 28.379 14.878 -44.839 1.00 53.38 70 GLN A O 1
ATOM 545 N N . GLY A 1 71 ? 27.032 15.373 -46.567 1.00 59.25 71 GLY A N 1
ATOM 546 C CA . GLY A 1 71 ? 25.790 15.103 -45.851 1.00 59.25 71 GLY A CA 1
ATOM 547 C C . GLY A 1 71 ? 25.847 13.737 -45.168 1.00 59.25 71 GLY A C 1
ATOM 548 O O . GLY A 1 71 ? 26.248 12.759 -45.797 1.00 59.25 71 GLY A O 1
ATOM 549 N N . LYS A 1 72 ? 25.4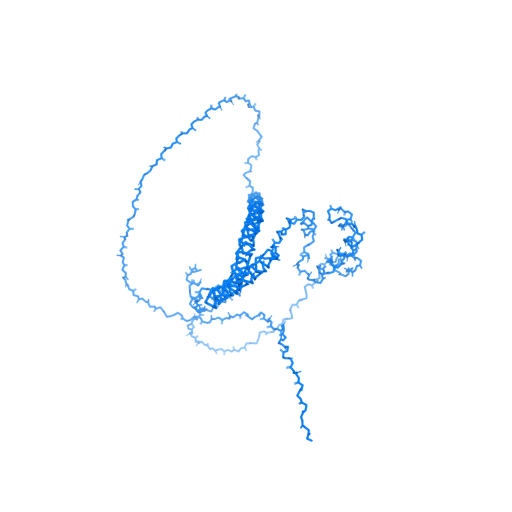70 13.688 -43.880 1.00 65.62 72 LYS A N 1
ATOM 550 C CA . LYS A 1 72 ? 25.426 12.456 -43.076 1.00 65.62 72 LYS A CA 1
ATOM 551 C C . LYS A 1 72 ? 24.900 11.301 -43.928 1.00 65.62 72 LYS A C 1
ATOM 553 O O . LYS A 1 72 ? 23.788 11.384 -44.465 1.00 65.62 72 LYS A O 1
ATOM 558 N N . THR A 1 73 ? 25.700 10.245 -44.060 1.00 82.19 73 THR A N 1
ATOM 559 C CA . THR A 1 73 ? 25.322 9.047 -44.815 1.00 82.19 73 THR A CA 1
ATOM 560 C C . THR A 1 73 ? 24.032 8.455 -44.235 1.00 82.19 73 THR A C 1
ATOM 562 O O . THR A 1 73 ? 23.699 8.672 -43.066 1.00 82.19 73 THR A O 1
ATOM 565 N N . LYS A 1 74 ? 23.272 7.694 -45.038 1.00 83.00 74 LYS A N 1
ATOM 566 C CA . LYS A 1 74 ? 22.024 7.042 -44.582 1.00 83.00 74 LYS A CA 1
ATOM 567 C C . LYS A 1 74 ? 22.231 6.217 -43.297 1.00 83.00 74 LYS A C 1
ATOM 569 O O . LYS A 1 74 ? 21.334 6.149 -42.465 1.00 83.00 74 LYS A O 1
ATOM 574 N N . PHE A 1 75 ? 23.425 5.647 -43.124 1.00 82.56 75 PHE A N 1
ATOM 575 C CA . PHE A 1 75 ? 23.829 4.898 -41.937 1.00 82.56 75 PHE A CA 1
ATOM 576 C C . PHE A 1 75 ? 23.974 5.784 -40.691 1.00 82.56 75 PHE A C 1
ATOM 578 O O . PHE A 1 75 ? 23.372 5.476 -39.666 1.00 82.56 75 PHE A O 1
ATOM 585 N N . GLN A 1 76 ? 24.668 6.925 -40.790 1.00 86.62 76 GLN A N 1
ATOM 586 C CA . GLN A 1 76 ? 24.817 7.860 -39.668 1.00 86.62 76 GLN A CA 1
ATOM 587 C C . GLN A 1 76 ? 23.460 8.389 -39.187 1.00 86.62 76 GLN A C 1
ATOM 589 O O . GLN A 1 76 ? 23.213 8.453 -37.990 1.00 86.62 76 GLN A O 1
ATOM 594 N N . LYS A 1 77 ? 22.543 8.700 -40.115 1.00 91.12 77 LYS A N 1
ATOM 595 C CA . LYS A 1 77 ? 21.177 9.122 -39.762 1.00 91.12 77 LYS A CA 1
ATOM 596 C C . LYS A 1 77 ? 20.406 8.035 -39.007 1.00 91.12 77 LYS A C 1
ATOM 598 O O . LYS A 1 77 ? 19.674 8.358 -38.083 1.00 91.12 77 LYS A O 1
ATOM 603 N N . ARG A 1 78 ? 20.582 6.761 -39.377 1.00 86.88 78 ARG A N 1
ATOM 604 C CA . ARG A 1 78 ? 19.943 5.629 -38.690 1.00 86.88 78 ARG A CA 1
ATOM 605 C C . ARG A 1 78 ? 20.529 5.399 -37.297 1.00 86.88 78 ARG A C 1
ATOM 607 O O . ARG A 1 78 ? 19.771 5.094 -36.388 1.00 86.88 78 ARG A O 1
ATOM 614 N N . ILE A 1 79 ? 21.840 5.565 -37.115 1.00 90.44 79 ILE A N 1
ATOM 615 C CA . ILE A 1 79 ? 22.468 5.514 -35.784 1.00 90.44 79 ILE A CA 1
ATOM 616 C C . ILE A 1 79 ? 21.952 6.655 -34.907 1.00 90.44 79 ILE A C 1
ATOM 618 O O . ILE A 1 79 ? 21.559 6.409 -33.769 1.00 90.44 79 ILE A O 1
ATOM 622 N N . ASP A 1 80 ? 21.912 7.878 -35.437 1.00 90.75 80 ASP A N 1
ATOM 623 C CA . ASP A 1 80 ? 21.410 9.040 -34.704 1.00 90.75 80 ASP A CA 1
ATOM 624 C C . ASP A 1 80 ? 19.936 8.829 -34.287 1.00 90.75 80 ASP A C 1
ATOM 626 O O . ASP A 1 80 ? 19.576 9.102 -33.143 1.00 90.75 80 ASP A O 1
ATOM 630 N N . ASP A 1 81 ? 19.100 8.281 -35.179 1.00 92.00 81 ASP A N 1
ATOM 631 C CA . ASP A 1 81 ? 17.686 7.978 -34.912 1.00 92.00 81 ASP A CA 1
ATOM 632 C C . ASP A 1 81 ? 17.505 6.847 -33.886 1.00 92.00 81 ASP A C 1
ATOM 634 O O . ASP A 1 81 ? 16.729 6.979 -32.942 1.00 92.00 81 ASP A O 1
ATOM 638 N N . LEU A 1 82 ? 18.285 5.764 -33.994 1.00 91.00 82 LEU A N 1
ATOM 639 C CA . LEU A 1 82 ? 18.293 4.684 -33.001 1.00 91.00 82 LEU A CA 1
ATOM 640 C C . LEU A 1 82 ? 18.735 5.186 -31.623 1.00 91.00 82 LEU A C 1
ATOM 642 O O . LEU A 1 82 ? 18.116 4.841 -30.621 1.00 91.00 82 LEU A O 1
ATOM 646 N N . THR A 1 83 ? 19.756 6.041 -31.573 1.00 92.69 83 THR A N 1
ATOM 647 C CA . THR A 1 83 ? 20.250 6.633 -30.323 1.00 92.69 83 THR A CA 1
ATOM 648 C C . THR A 1 83 ? 19.209 7.569 -29.717 1.00 92.69 83 THR A C 1
ATOM 650 O O . THR A 1 83 ? 18.989 7.560 -28.507 1.00 92.69 83 THR A O 1
ATOM 653 N N . LYS A 1 84 ? 18.534 8.371 -30.548 1.00 93.44 84 LYS A N 1
ATOM 654 C CA . LYS A 1 84 ? 17.438 9.237 -30.110 1.00 93.44 84 LYS A CA 1
ATOM 655 C C . LYS A 1 84 ? 16.282 8.411 -29.544 1.00 93.44 84 LYS A C 1
ATOM 657 O O . LYS A 1 84 ? 15.849 8.681 -28.428 1.00 93.44 84 LYS A O 1
ATOM 662 N N . ARG A 1 85 ? 15.852 7.368 -30.259 1.00 93.25 85 ARG A N 1
ATOM 663 C CA . ARG A 1 85 ? 14.794 6.453 -29.818 1.00 93.25 85 ARG A CA 1
ATOM 664 C C . ARG A 1 85 ? 15.158 5.730 -28.524 1.00 93.25 85 ARG A C 1
ATOM 666 O O . ARG A 1 85 ? 14.303 5.582 -27.659 1.00 93.25 85 ARG A O 1
ATOM 673 N N . GLN A 1 86 ? 16.410 5.303 -28.372 1.00 90.88 86 GLN A N 1
ATOM 674 C CA . GLN A 1 86 ? 16.888 4.688 -27.136 1.00 90.88 86 GLN A CA 1
ATOM 675 C C . GLN A 1 86 ? 16.822 5.677 -25.969 1.00 90.88 86 GLN A C 1
ATOM 677 O O . GLN A 1 86 ? 16.275 5.349 -24.923 1.00 90.88 86 GLN A O 1
ATOM 682 N N . ARG A 1 87 ? 17.310 6.906 -26.162 1.00 91.69 87 ARG A N 1
ATOM 683 C CA . ARG A 1 87 ? 17.309 7.938 -25.119 1.00 91.69 87 ARG A CA 1
ATOM 684 C C . ARG A 1 87 ? 15.893 8.356 -24.713 1.00 91.69 87 ARG A C 1
ATOM 686 O O . ARG A 1 87 ? 15.635 8.629 -23.546 1.00 91.69 87 ARG A O 1
ATOM 693 N N . GLU A 1 88 ? 14.975 8.415 -25.676 1.00 93.25 88 GLU A N 1
ATOM 694 C CA . GLU A 1 88 ? 13.552 8.656 -25.420 1.00 93.25 88 GLU A CA 1
ATOM 695 C C . GLU A 1 88 ? 12.911 7.487 -24.664 1.00 93.25 88 GLU A C 1
ATOM 697 O O . GLU A 1 88 ? 12.182 7.721 -23.704 1.00 93.25 88 GLU A O 1
ATOM 702 N N . ALA A 1 89 ? 13.229 6.241 -25.028 1.00 90.81 89 ALA A N 1
ATOM 703 C CA . ALA A 1 89 ? 12.748 5.057 -24.319 1.00 90.81 89 ALA A CA 1
ATOM 704 C C . ALA A 1 89 ? 13.281 4.978 -22.876 1.00 90.81 89 ALA A C 1
ATOM 706 O O . ALA A 1 89 ? 12.532 4.634 -21.964 1.00 90.81 89 ALA A O 1
ATOM 707 N N . GLU A 1 90 ? 14.551 5.328 -22.653 1.00 88.56 90 GLU A N 1
ATOM 708 C CA . GLU A 1 90 ? 15.149 5.431 -21.316 1.00 88.56 90 GLU A CA 1
ATOM 709 C C . GLU A 1 90 ? 14.438 6.497 -20.478 1.00 88.56 90 GLU A C 1
ATOM 711 O O . GLU A 1 90 ? 13.996 6.206 -19.369 1.00 88.56 90 GLU A O 1
ATOM 716 N N . ARG A 1 91 ? 14.212 7.693 -21.041 1.00 91.62 91 ARG A N 1
ATOM 717 C CA . ARG A 1 91 ? 13.464 8.756 -20.358 1.00 91.62 91 ARG A CA 1
ATOM 718 C C . ARG A 1 91 ? 12.052 8.308 -19.980 1.00 91.62 91 ARG A C 1
ATOM 720 O O . ARG A 1 91 ? 11.646 8.494 -18.839 1.00 91.62 91 ARG A O 1
ATOM 727 N N . GLN A 1 92 ? 11.323 7.694 -20.911 1.00 85.69 92 GLN A N 1
ATOM 728 C CA . GLN A 1 92 ? 9.982 7.173 -20.639 1.00 85.69 92 GLN A CA 1
ATOM 729 C C . GLN A 1 92 ? 10.006 6.131 -19.519 1.00 85.69 92 GLN A C 1
ATOM 731 O O . GLN A 1 92 ? 9.172 6.173 -18.619 1.00 85.69 92 GLN A O 1
ATOM 736 N N . ARG A 1 93 ? 10.972 5.206 -19.538 1.00 85.56 93 ARG A N 1
ATOM 737 C CA . ARG A 1 93 ? 11.126 4.193 -18.489 1.00 85.56 93 ARG A CA 1
ATOM 738 C C . ARG A 1 93 ? 11.357 4.829 -17.117 1.00 85.56 93 ARG A C 1
ATOM 740 O O . ARG A 1 93 ? 10.721 4.405 -16.152 1.00 85.56 93 ARG A O 1
ATOM 747 N N . ASP A 1 94 ? 12.233 5.823 -17.031 1.00 87.38 94 ASP A N 1
ATOM 748 C CA . ASP A 1 94 ? 12.519 6.525 -15.778 1.00 87.38 94 ASP A CA 1
ATOM 749 C C . ASP A 1 94 ? 11.294 7.305 -15.281 1.00 87.38 94 ASP A C 1
ATOM 751 O O . ASP A 1 94 ? 10.968 7.265 -14.091 1.00 87.38 94 ASP A O 1
ATOM 755 N N . GLU A 1 95 ? 10.551 7.943 -16.190 1.00 89.31 95 GLU A N 1
ATOM 756 C CA . GLU A 1 95 ? 9.280 8.603 -15.884 1.00 89.31 95 GLU A CA 1
ATOM 757 C C . GLU A 1 95 ? 8.259 7.604 -15.323 1.00 89.31 95 GLU A C 1
ATOM 759 O O . GLU A 1 95 ? 7.733 7.828 -14.229 1.00 89.31 95 GLU A O 1
ATOM 764 N N . TYR A 1 96 ? 8.036 6.467 -15.992 1.00 88.31 96 TYR A N 1
ATOM 765 C CA . TYR A 1 96 ? 7.137 5.414 -15.508 1.00 88.31 96 TYR A CA 1
ATOM 766 C C . TYR A 1 96 ? 7.557 4.874 -14.144 1.00 88.31 96 TYR A C 1
ATOM 768 O O . TYR A 1 96 ? 6.709 4.697 -13.269 1.00 88.31 96 TYR A O 1
ATOM 776 N N . TYR A 1 97 ? 8.853 4.639 -13.939 1.00 85.88 97 TYR A N 1
ATOM 777 C CA . TYR A 1 97 ? 9.370 4.171 -12.658 1.00 85.88 97 TYR A CA 1
ATOM 778 C C . TYR A 1 97 ? 9.128 5.202 -11.549 1.00 85.88 97 TYR A C 1
ATOM 780 O O . TYR A 1 97 ? 8.646 4.848 -10.474 1.00 85.88 97 TYR A O 1
ATOM 788 N N . SER A 1 98 ? 9.368 6.487 -11.823 1.00 88.62 98 SER A N 1
ATOM 789 C CA . SER A 1 98 ? 9.116 7.566 -10.864 1.00 88.62 98 SER A CA 1
ATOM 790 C C . SER A 1 98 ? 7.631 7.689 -10.496 1.00 88.62 98 SER A C 1
ATOM 792 O O . SER A 1 98 ? 7.297 7.859 -9.323 1.00 88.62 98 SER A O 1
ATOM 794 N N . VAL A 1 99 ? 6.725 7.554 -11.471 1.00 92.88 99 VAL A N 1
ATOM 795 C CA . VAL A 1 99 ? 5.272 7.569 -11.245 1.00 92.88 99 VAL A CA 1
ATOM 796 C C . VAL A 1 99 ? 4.858 6.350 -10.433 1.00 92.88 99 VAL A C 1
ATOM 798 O O . VAL A 1 99 ? 4.121 6.483 -9.461 1.00 92.88 99 VAL A O 1
ATOM 801 N N . ALA A 1 100 ? 5.369 5.170 -10.773 1.00 90.00 100 ALA A N 1
ATOM 802 C CA . ALA A 1 100 ? 5.069 3.950 -10.045 1.00 90.00 100 ALA A CA 1
ATOM 803 C C . ALA A 1 100 ? 5.567 4.007 -8.590 1.00 90.00 100 ALA A C 1
ATOM 805 O O . ALA A 1 100 ? 4.840 3.605 -7.684 1.00 90.00 100 ALA A O 1
ATOM 806 N N . GLN A 1 101 ? 6.750 4.578 -8.339 1.00 88.56 101 GLN A N 1
ATOM 807 C CA . GLN A 1 101 ? 7.231 4.842 -6.981 1.00 88.56 101 GLN A CA 1
ATOM 808 C C . GLN A 1 101 ? 6.327 5.823 -6.227 1.00 88.56 101 GLN A C 1
ATOM 810 O O . GLN A 1 101 ? 6.007 5.574 -5.066 1.00 88.56 101 GLN A O 1
ATOM 815 N N . LYS A 1 102 ? 5.880 6.911 -6.872 1.00 91.88 102 LYS A N 1
ATOM 816 C CA . LYS A 1 102 ? 4.927 7.858 -6.269 1.00 91.88 102 LYS A CA 1
ATOM 817 C C . LYS A 1 102 ? 3.624 7.164 -5.886 1.00 91.88 102 LYS A C 1
ATOM 819 O O . LYS A 1 102 ? 3.233 7.237 -4.730 1.00 91.88 102 LYS A O 1
ATOM 824 N N . VAL A 1 103 ? 3.019 6.410 -6.804 1.00 92.50 103 VAL A N 1
ATOM 825 C CA . VAL A 1 103 ? 1.776 5.663 -6.554 1.00 92.50 103 VAL A CA 1
ATOM 826 C C . VAL A 1 103 ? 1.956 4.638 -5.433 1.00 92.50 103 VAL A C 1
ATOM 828 O O . VAL A 1 103 ? 1.058 4.461 -4.612 1.00 92.50 103 VAL A O 1
ATOM 831 N N . LEU A 1 104 ? 3.105 3.961 -5.363 1.00 89.69 104 LEU A N 1
ATOM 832 C CA . LEU A 1 104 ? 3.406 3.010 -4.292 1.00 89.69 104 LEU A CA 1
ATOM 833 C C . LEU A 1 104 ? 3.500 3.720 -2.935 1.00 89.69 104 LEU A C 1
ATOM 835 O O . LEU A 1 104 ? 2.886 3.265 -1.966 1.00 89.69 104 LEU A O 1
ATOM 839 N N . ASN A 1 105 ? 4.216 4.845 -2.880 1.00 90.06 105 ASN A N 1
ATOM 840 C CA . ASN A 1 105 ? 4.358 5.660 -1.676 1.00 90.06 105 ASN A CA 1
ATOM 841 C C . ASN A 1 105 ? 3.014 6.245 -1.225 1.00 90.06 105 ASN A C 1
ATOM 843 O O . ASN A 1 105 ? 2.678 6.131 -0.051 1.00 90.06 105 ASN A O 1
ATOM 847 N N . GLU A 1 106 ? 2.214 6.778 -2.147 1.00 89.69 106 GLU A N 1
ATOM 848 C CA . GLU A 1 106 ? 0.860 7.271 -1.875 1.00 89.69 106 GLU A CA 1
ATOM 849 C C . GLU A 1 106 ? -0.042 6.151 -1.355 1.00 89.69 106 GLU A C 1
ATOM 851 O O . GLU A 1 106 ? -0.729 6.322 -0.355 1.00 89.69 106 GLU A O 1
ATOM 856 N N . ASN A 1 107 ? -0.005 4.963 -1.968 1.00 88.44 107 ASN A N 1
ATOM 857 C CA . ASN A 1 107 ? -0.758 3.811 -1.470 1.00 88.44 107 ASN A CA 1
ATOM 858 C C . ASN A 1 107 ? -0.316 3.402 -0.064 1.00 88.44 107 ASN A C 1
ATOM 860 O O . ASN A 1 107 ? -1.154 3.028 0.758 1.00 88.44 107 ASN A O 1
ATOM 864 N N . LYS A 1 108 ? 0.987 3.454 0.222 1.00 88.81 108 LYS A N 1
ATOM 865 C CA . LYS A 1 108 ? 1.517 3.160 1.553 1.00 88.81 108 LYS A CA 1
ATOM 866 C C . LYS A 1 108 ? 1.026 4.190 2.569 1.00 88.81 108 LYS A C 1
ATOM 868 O O . LYS A 1 108 ? 0.519 3.800 3.617 1.00 88.81 108 LYS A O 1
ATOM 873 N N . GLU A 1 109 ? 1.099 5.474 2.238 1.00 90.56 109 GLU A N 1
ATOM 874 C CA . GLU A 1 109 ? 0.618 6.552 3.098 1.00 90.56 109 GLU A CA 1
ATOM 875 C C . GLU A 1 109 ? -0.896 6.460 3.332 1.00 90.56 109 GLU A C 1
ATOM 877 O O . GLU A 1 109 ? -1.341 6.499 4.477 1.00 90.56 109 GLU A O 1
ATOM 882 N N . LEU A 1 110 ? -1.692 6.247 2.281 1.00 89.56 110 LEU A N 1
ATOM 883 C CA . LEU A 1 110 ? -3.141 6.056 2.383 1.00 89.56 110 LEU A CA 1
ATOM 884 C C . LEU A 1 110 ? -3.494 4.852 3.261 1.00 89.56 110 LEU A C 1
ATOM 886 O O . LEU A 1 110 ? -4.412 4.932 4.076 1.00 89.56 110 LEU A O 1
ATOM 890 N N . ARG A 1 111 ? -2.752 3.744 3.145 1.00 85.50 111 ARG A N 1
ATOM 891 C CA . ARG A 1 111 ? -2.927 2.572 4.014 1.00 85.50 111 ARG A CA 1
ATOM 892 C C . ARG A 1 111 ? -2.563 2.875 5.465 1.00 85.50 111 ARG A C 1
ATOM 894 O O . ARG A 1 111 ? -3.300 2.471 6.362 1.00 85.50 111 ARG A O 1
ATOM 901 N N . GLU A 1 112 ? -1.473 3.598 5.714 1.00 87.25 112 GLU A N 1
ATOM 902 C CA . GLU A 1 112 ? -1.094 4.029 7.064 1.00 87.25 112 GLU A CA 1
ATOM 903 C C . GLU A 1 112 ? -2.140 4.972 7.674 1.00 87.25 112 GLU A C 1
ATOM 905 O O . GLU A 1 112 ? -2.522 4.802 8.832 1.00 87.25 112 GLU A O 1
ATOM 910 N N . GLN A 1 113 ? -2.647 5.936 6.902 1.00 87.50 113 GLN A N 1
ATOM 911 C CA . GLN A 1 113 ? -3.719 6.836 7.328 1.00 87.50 113 GLN A CA 1
ATOM 912 C C . GLN A 1 113 ? -5.013 6.064 7.620 1.00 87.50 113 GLN A C 1
ATOM 914 O O . GLN A 1 113 ? -5.623 6.275 8.667 1.00 87.50 113 GLN A O 1
ATOM 919 N N . ALA A 1 114 ? -5.401 5.121 6.756 1.00 84.62 114 ALA A N 1
ATOM 920 C CA . ALA A 1 114 ? -6.566 4.264 6.969 1.00 84.62 114 ALA A CA 1
ATOM 921 C C . ALA A 1 114 ? -6.413 3.379 8.217 1.00 84.62 114 ALA A C 1
ATOM 923 O O . ALA A 1 114 ? -7.363 3.236 8.985 1.00 84.62 114 ALA A O 1
ATOM 924 N N . SER A 1 115 ? -5.215 2.835 8.462 1.00 83.94 115 SER A N 1
ATOM 925 C CA . SER A 1 115 ? -4.911 2.069 9.675 1.00 83.94 115 SER A CA 1
ATOM 926 C C . SER A 1 115 ? -5.045 2.934 10.929 1.00 83.94 115 SER A C 1
ATOM 928 O O . SER A 1 115 ? -5.707 2.525 11.880 1.00 83.94 115 SER A O 1
ATOM 930 N N . LYS A 1 116 ? -4.477 4.148 10.924 1.00 85.69 116 LYS A N 1
ATOM 931 C CA . LYS A 1 116 ? -4.584 5.104 12.041 1.00 85.69 116 LYS A CA 1
ATOM 932 C C . LYS A 1 116 ? -6.033 5.520 12.296 1.00 85.69 116 LYS A C 1
ATOM 934 O O . LYS A 1 116 ? -6.464 5.577 13.444 1.00 85.69 116 LYS A O 1
ATOM 939 N N . PHE A 1 117 ? -6.796 5.780 11.234 1.00 82.19 117 PHE A N 1
ATOM 940 C CA . PHE A 1 117 ? -8.213 6.125 11.339 1.00 82.19 117 PHE A CA 1
ATOM 941 C C . PHE A 1 117 ? -9.042 4.962 11.898 1.00 82.19 117 PHE A C 1
ATOM 943 O O . PHE A 1 117 ? -9.865 5.160 12.793 1.00 82.19 117 PHE A O 1
ATOM 950 N N . GLY A 1 118 ? -8.792 3.740 11.419 1.00 83.50 118 GLY A N 1
ATOM 951 C CA . GLY A 1 118 ? -9.421 2.526 11.936 1.00 83.50 118 GLY A CA 1
ATOM 952 C C . GLY A 1 118 ? -9.089 2.268 13.407 1.00 83.50 118 GLY A C 1
ATOM 953 O O . GLY A 1 118 ? -9.972 1.885 14.173 1.00 83.50 118 GLY A O 1
ATOM 954 N N . GLU A 1 119 ? -7.848 2.524 13.825 1.00 83.12 119 GLU A N 1
ATOM 955 C CA . GLU A 1 119 ? -7.416 2.382 15.216 1.00 83.12 119 GLU A CA 1
ATOM 956 C C . GLU A 1 119 ? -8.099 3.401 16.134 1.00 83.12 119 GLU A C 1
ATOM 958 O O . GLU A 1 119 ? -8.741 2.992 17.101 1.00 83.12 119 GLU A O 1
ATOM 963 N N . PHE A 1 120 ? -8.055 4.694 15.790 1.00 82.44 120 PHE A N 1
ATOM 964 C CA . PHE A 1 120 ? -8.719 5.752 16.560 1.00 82.44 120 PHE A CA 1
ATOM 965 C C . PHE A 1 120 ? -10.232 5.513 16.671 1.00 82.44 120 PHE A C 1
ATOM 967 O O . PHE A 1 120 ? -10.808 5.570 17.760 1.00 82.44 120 PHE A O 1
ATOM 974 N N . GLY A 1 121 ? -10.880 5.172 15.553 1.00 85.50 121 GLY A N 1
ATOM 975 C CA . GLY A 1 121 ? -12.300 4.834 15.536 1.00 85.50 121 GLY A CA 1
ATOM 976 C C . GLY A 1 121 ? -12.617 3.626 16.420 1.00 85.50 121 GLY A C 1
ATOM 977 O O . GLY A 1 121 ? -13.570 3.673 17.196 1.00 85.50 121 GLY A O 1
ATOM 978 N N . SER A 1 122 ? -11.801 2.567 16.360 1.00 86.56 122 SER A N 1
ATOM 979 C CA . SER A 1 122 ? -11.973 1.366 17.186 1.00 86.56 122 SER A CA 1
ATOM 980 C C . SER A 1 122 ? -11.799 1.661 18.674 1.00 86.56 122 SER A C 1
ATOM 982 O O . SER A 1 122 ? -12.581 1.156 19.476 1.00 86.56 122 SER A O 1
ATOM 984 N N . THR A 1 123 ? -10.812 2.470 19.068 1.00 88.19 123 THR A N 1
ATOM 985 C CA . THR A 1 123 ? -10.584 2.806 20.482 1.00 88.19 123 THR A CA 1
ATOM 986 C C . THR A 1 123 ? -11.725 3.630 21.064 1.00 88.19 123 THR A C 1
ATOM 988 O O . THR A 1 123 ? -12.200 3.330 22.161 1.00 88.19 123 THR A O 1
ATOM 991 N N . GLU A 1 124 ? -12.227 4.615 20.316 1.00 89.44 124 GLU A N 1
ATOM 992 C CA . GLU A 1 124 ? -13.384 5.414 20.731 1.00 89.44 124 GLU A CA 1
ATOM 993 C C . GLU A 1 124 ? -14.642 4.545 20.865 1.00 89.44 124 GLU A C 1
ATOM 995 O O . GLU A 1 124 ? -15.378 4.639 21.853 1.00 89.44 124 GLU A O 1
ATOM 1000 N N . PHE A 1 125 ? -14.862 3.633 19.913 1.00 89.62 125 PHE A N 1
ATOM 1001 C CA . PHE A 1 125 ? -15.987 2.700 19.963 1.00 89.62 125 PHE A CA 1
ATOM 1002 C C . PHE A 1 125 ? -15.880 1.729 21.145 1.00 89.62 125 PHE A C 1
ATOM 1004 O O . PHE A 1 125 ? -16.860 1.505 21.856 1.00 89.62 125 PHE A O 1
ATOM 1011 N N . GLU A 1 126 ? -14.690 1.183 21.402 1.00 89.00 126 GLU A N 1
ATOM 1012 C CA . GLU A 1 126 ? -14.433 0.320 22.556 1.00 89.00 126 GLU A CA 1
ATOM 1013 C C . GLU A 1 126 ? -14.685 1.051 23.880 1.00 89.00 126 GLU A C 1
ATOM 1015 O O . GLU A 1 126 ? -15.284 0.475 24.790 1.00 89.00 126 GLU A O 1
ATOM 1020 N N . ASN A 1 127 ? -14.267 2.314 23.997 1.00 92.25 127 ASN A N 1
ATOM 1021 C CA . ASN A 1 127 ? -14.499 3.130 25.189 1.00 92.25 127 ASN A CA 1
ATOM 1022 C C . ASN A 1 127 ? -15.991 3.421 25.396 1.00 92.25 127 ASN A C 1
ATOM 1024 O O . ASN A 1 127 ? -16.496 3.269 26.512 1.00 92.25 127 ASN A O 1
ATOM 1028 N N . ARG A 1 128 ? -16.724 3.746 24.322 1.00 92.25 128 ARG A N 1
ATOM 1029 C CA . ARG A 1 128 ? -18.182 3.927 24.369 1.00 92.25 128 ARG A CA 1
ATOM 1030 C C . ARG A 1 128 ? -18.898 2.653 24.811 1.00 92.25 128 ARG A C 1
ATOM 1032 O O . ARG A 1 128 ? -19.723 2.714 25.718 1.00 92.25 128 ARG A O 1
ATOM 1039 N N . ILE A 1 129 ? -18.561 1.504 24.222 1.00 93.50 129 ILE A N 1
ATOM 1040 C CA . ILE A 1 129 ? -19.165 0.217 24.592 1.00 93.50 129 ILE A CA 1
ATOM 1041 C C . ILE A 1 129 ? -18.847 -0.126 26.051 1.00 93.50 129 ILE A C 1
ATOM 1043 O O . ILE A 1 129 ? -19.736 -0.549 26.784 1.00 93.50 129 ILE A O 1
ATOM 1047 N N . LYS A 1 130 ? -17.605 0.079 26.513 1.00 92.56 130 LYS A N 1
ATOM 1048 C CA . LYS A 1 130 ? -17.243 -0.130 27.927 1.00 92.56 130 LYS A CA 1
ATOM 1049 C C . LYS A 1 130 ? -18.100 0.729 28.857 1.00 92.56 130 LYS A C 1
ATOM 1051 O O . LYS A 1 130 ? -18.612 0.209 29.844 1.00 92.56 130 LYS A O 1
ATOM 1056 N N . SER A 1 131 ? -18.290 2.006 28.524 1.00 94.69 131 SER A N 1
ATOM 1057 C CA . SER A 1 131 ? -19.151 2.913 29.290 1.00 94.69 131 SER A CA 1
ATOM 1058 C C . SER A 1 131 ? -20.614 2.450 29.301 1.00 94.69 131 SER A C 1
ATOM 1060 O O . SER A 1 131 ? -21.226 2.419 30.365 1.00 94.69 131 SER A O 1
ATOM 1062 N N . GLN A 1 132 ? -21.155 2.005 28.161 1.00 93.25 132 GLN A N 1
ATOM 1063 C CA . GLN A 1 132 ? -22.513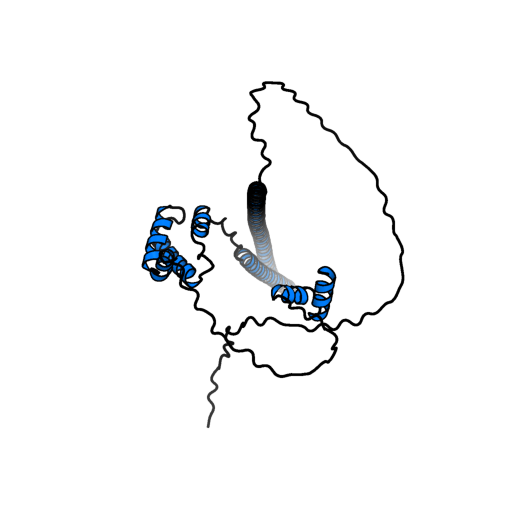 1.452 28.075 1.00 93.25 132 GLN A CA 1
ATOM 1064 C C . GLN A 1 132 ? -22.679 0.169 28.895 1.00 93.25 132 GLN A C 1
ATOM 1066 O O . GLN A 1 132 ? -23.670 0.024 29.603 1.00 93.25 132 GLN A O 1
ATOM 1071 N N . VAL A 1 133 ? -21.703 -0.745 28.850 1.00 93.31 133 VAL A N 1
ATOM 1072 C CA . VAL A 1 133 ? -21.719 -1.972 29.661 1.00 93.31 133 VAL A CA 1
ATOM 1073 C C . VAL A 1 133 ? -21.712 -1.639 31.151 1.00 93.31 133 VAL A C 1
ATOM 1075 O O . VAL A 1 133 ? -22.454 -2.255 31.912 1.00 93.31 133 VAL A O 1
ATOM 1078 N N . GLU A 1 134 ? -20.884 -0.687 31.582 1.00 94.88 134 GLU A N 1
ATOM 1079 C CA . GLU A 1 134 ? -20.815 -0.309 32.995 1.00 94.88 134 GLU A CA 1
ATOM 1080 C C . GLU A 1 134 ? -22.097 0.399 33.451 1.00 94.88 134 GLU A C 1
ATOM 1082 O O . GLU A 1 134 ? -22.650 0.060 34.495 1.00 94.88 134 GLU A O 1
ATOM 1087 N N . SER A 1 135 ? -22.653 1.275 32.612 1.00 94.94 135 SER A N 1
ATOM 1088 C CA . SER A 1 135 ? -23.957 1.896 32.856 1.00 94.94 135 SER A CA 1
ATOM 1089 C C . SER A 1 135 ? -25.082 0.857 32.958 1.00 94.94 135 SER A C 1
ATOM 1091 O O . SER A 1 135 ? -25.879 0.908 33.895 1.00 94.94 135 SER A O 1
ATOM 1093 N N . ALA A 1 136 ? -25.109 -0.140 32.068 1.00 94.94 136 ALA A N 1
ATOM 1094 C CA . ALA A 1 136 ? -26.088 -1.224 32.109 1.00 94.94 136 ALA A CA 1
ATOM 1095 C C . ALA A 1 136 ? -25.917 -2.118 33.353 1.00 94.94 136 ALA A C 1
ATOM 1097 O O . ALA A 1 136 ? -26.908 -2.558 33.932 1.00 94.94 136 ALA A O 1
ATOM 1098 N N . LYS A 1 137 ? -24.680 -2.352 33.827 1.00 94.94 137 LYS A N 1
ATOM 1099 C CA . LYS A 1 137 ? -24.424 -3.047 35.107 1.00 94.94 137 LYS A CA 1
ATOM 1100 C C . LYS A 1 137 ? -24.963 -2.275 36.296 1.00 94.94 137 LYS A C 1
ATOM 1102 O O . LYS A 1 137 ? -25.550 -2.882 37.187 1.00 94.94 137 LYS A O 1
ATOM 1107 N N . GLU A 1 138 ? -24.738 -0.967 36.341 1.00 96.38 138 GLU A N 1
ATOM 1108 C CA . GLU A 1 138 ? -25.280 -0.132 37.410 1.00 96.38 138 GLU A CA 1
ATOM 1109 C C . GLU A 1 138 ? -26.809 -0.125 37.388 1.00 96.38 138 GLU A C 1
ATOM 1111 O O . GLU A 1 138 ? -27.430 -0.297 38.436 1.00 96.38 138 GLU A O 1
ATOM 1116 N N . ALA A 1 139 ? -27.414 0.014 36.204 1.00 95.19 139 ALA A N 1
ATOM 1117 C CA . ALA A 1 139 ? -28.861 -0.054 36.032 1.00 95.19 139 ALA A CA 1
ATOM 1118 C C . ALA A 1 139 ? -29.419 -1.411 36.482 1.00 95.19 139 ALA A C 1
ATOM 1120 O O . ALA A 1 139 ? -30.406 -1.450 37.211 1.00 95.19 139 ALA A O 1
ATOM 1121 N N . PHE A 1 140 ? -28.747 -2.512 36.128 1.00 96.56 140 PHE A N 1
ATOM 1122 C CA . PHE A 1 140 ? -29.112 -3.855 36.572 1.00 96.56 140 PHE A CA 1
ATOM 1123 C C . PHE A 1 140 ? -29.053 -3.987 38.096 1.00 96.56 140 PHE A C 1
ATOM 1125 O O . PHE A 1 140 ? -29.997 -4.488 38.697 1.00 96.56 140 PHE A O 1
ATOM 1132 N N . LYS A 1 141 ? -27.971 -3.518 38.735 1.00 97.12 141 LYS A N 1
ATOM 1133 C CA . LYS A 1 141 ? -27.831 -3.560 40.200 1.00 97.12 141 LYS A CA 1
ATOM 1134 C C . LYS A 1 141 ? -28.946 -2.781 40.893 1.00 97.12 141 LYS A C 1
ATOM 1136 O O . LYS A 1 141 ? -29.594 -3.334 41.773 1.00 97.12 141 LYS A O 1
ATOM 1141 N N . ARG A 1 142 ? -29.215 -1.545 40.453 1.00 96.50 142 ARG A N 1
ATOM 1142 C CA . ARG A 1 142 ? -30.306 -0.723 41.007 1.00 96.50 142 ARG A CA 1
ATOM 1143 C C . ARG A 1 142 ? -31.667 -1.393 40.815 1.00 96.50 142 ARG A C 1
ATOM 1145 O O . ARG A 1 142 ? -32.425 -1.505 41.765 1.00 96.50 142 ARG A O 1
ATOM 1152 N N . ALA A 1 143 ? -31.950 -1.904 39.618 1.00 96.44 143 ALA A N 1
ATOM 1153 C CA . ALA A 1 143 ? -33.198 -2.607 39.324 1.00 96.44 143 ALA A CA 1
ATOM 1154 C C . ALA A 1 143 ? -33.379 -3.878 40.172 1.00 96.44 143 ALA A C 1
ATOM 1156 O O . ALA A 1 143 ? -34.486 -4.184 40.609 1.00 96.44 143 ALA A O 1
ATOM 1157 N N . TYR A 1 144 ? -32.285 -4.602 40.424 1.00 95.56 144 TYR A N 1
ATOM 1158 C CA . TYR A 1 144 ? -32.273 -5.791 41.270 1.00 95.56 144 TYR A CA 1
ATOM 1159 C C . TYR A 1 144 ? -32.542 -5.455 42.741 1.00 95.56 144 TYR A C 1
ATOM 1161 O O . TYR A 1 144 ? -33.318 -6.148 43.394 1.00 95.56 144 TYR A O 1
ATOM 1169 N N . GLU A 1 145 ? -31.942 -4.379 43.252 1.00 96.38 145 GLU A N 1
ATOM 1170 C CA . GLU A 1 145 ? -32.183 -3.871 44.609 1.00 96.38 145 GLU A CA 1
ATOM 1171 C C . GLU A 1 145 ? -33.614 -3.332 44.785 1.00 96.38 145 GLU A C 1
ATOM 1173 O O . GLU A 1 145 ? -34.220 -3.530 45.836 1.00 96.38 145 GLU A O 1
ATOM 1178 N N . GLU A 1 146 ? -34.174 -2.702 43.749 1.00 96.38 146 GLU A N 1
ATOM 1179 C CA . GLU A 1 146 ? -35.562 -2.219 43.715 1.00 96.38 146 GLU A CA 1
ATOM 1180 C C . GLU A 1 146 ? -36.595 -3.350 43.540 1.00 96.38 146 GLU A C 1
ATOM 1182 O O . GLU A 1 146 ? -37.781 -3.139 43.793 1.00 96.38 146 GLU A O 1
ATOM 1187 N N . GLY A 1 147 ? -36.170 -4.547 43.117 1.00 94.75 147 GLY A N 1
ATOM 1188 C CA . GLY A 1 147 ? -37.064 -5.673 42.826 1.00 94.75 147 GLY A CA 1
ATOM 1189 C C . GLY A 1 147 ? -37.930 -5.477 41.574 1.00 94.75 147 GLY A C 1
ATOM 1190 O O . GLY A 1 147 ? -38.962 -6.134 41.431 1.00 94.75 147 GLY A O 1
ATOM 1191 N N . ASP A 1 148 ? -37.529 -4.581 40.669 1.00 96.31 148 ASP A N 1
ATOM 1192 C CA . ASP A 1 148 ? -38.274 -4.242 39.456 1.00 96.31 148 ASP A CA 1
ATOM 1193 C C . ASP A 1 148 ? -37.878 -5.170 38.297 1.00 96.31 148 ASP A C 1
ATOM 1195 O O . ASP A 1 148 ? -36.849 -4.995 37.638 1.00 96.31 148 ASP A O 1
ATOM 1199 N N . ALA A 1 149 ? -38.716 -6.178 38.042 1.00 94.38 149 ALA A N 1
ATOM 1200 C CA . ALA A 1 149 ? -38.479 -7.178 37.006 1.00 94.38 149 ALA A CA 1
ATOM 1201 C C . ALA A 1 149 ? -38.378 -6.584 35.587 1.00 94.38 149 ALA A C 1
ATOM 1203 O O . ALA A 1 149 ? -37.605 -7.099 34.773 1.00 94.38 149 ALA A O 1
ATOM 1204 N N . GLU A 1 150 ? -39.104 -5.503 35.283 1.00 96.12 150 GLU A N 1
ATOM 1205 C CA . GLU A 1 150 ? -39.045 -4.868 33.962 1.00 96.12 150 GLU A CA 1
ATOM 1206 C C . GLU A 1 150 ? -37.702 -4.171 33.756 1.00 96.12 150 GLU A C 1
ATOM 1208 O O . GLU A 1 150 ? -37.042 -4.366 32.730 1.00 96.12 150 GLU A O 1
ATOM 1213 N N . LYS A 1 151 ? -37.238 -3.413 34.755 1.00 96.19 151 LYS A N 1
ATOM 1214 C CA . LYS A 1 151 ? -35.927 -2.752 34.685 1.00 96.19 151 LYS A CA 1
ATOM 1215 C C . LYS A 1 151 ? -34.772 -3.753 34.651 1.00 96.19 151 LYS A C 1
ATOM 1217 O O . LYS A 1 151 ? -33.780 -3.505 33.966 1.00 96.19 151 LYS A O 1
ATOM 1222 N N . ILE A 1 152 ? -34.897 -4.890 35.339 1.00 94.44 152 ILE A N 1
ATOM 1223 C CA . ILE A 1 152 ? -33.917 -5.985 35.275 1.00 94.44 152 ILE A CA 1
ATOM 1224 C C . ILE A 1 152 ? -33.815 -6.523 33.841 1.00 94.44 152 ILE A C 1
ATOM 1226 O O . ILE A 1 152 ? -32.707 -6.660 33.314 1.00 94.44 152 ILE A O 1
ATOM 1230 N N . ALA A 1 153 ? -34.955 -6.796 33.196 1.00 96.38 153 ALA A N 1
ATOM 1231 C CA . ALA A 1 153 ? -34.993 -7.289 31.822 1.00 96.38 153 ALA A CA 1
ATOM 1232 C C . ALA A 1 153 ? -34.406 -6.269 30.830 1.00 96.38 153 ALA A C 1
ATOM 1234 O O . ALA A 1 153 ? -33.585 -6.632 29.985 1.00 96.38 153 ALA A O 1
ATOM 1235 N N . LEU A 1 154 ? -34.747 -4.984 30.977 1.00 96.06 154 LEU A N 1
ATOM 1236 C CA . LEU A 1 154 ? -34.192 -3.902 30.156 1.00 96.06 154 LEU A CA 1
ATOM 1237 C C . LEU A 1 154 ? -32.673 -3.769 30.314 1.00 96.06 154 LEU A C 1
ATOM 1239 O O . LEU A 1 154 ? -31.956 -3.657 29.320 1.00 96.06 154 LEU A O 1
ATOM 1243 N N . ALA A 1 155 ? -32.161 -3.823 31.545 1.00 95.56 155 ALA A N 1
ATOM 1244 C CA . ALA A 1 155 ? -30.725 -3.743 31.794 1.00 95.56 155 ALA A CA 1
ATOM 1245 C C . ALA A 1 155 ? -29.970 -4.955 31.216 1.00 95.56 155 ALA A C 1
ATOM 1247 O O . ALA A 1 155 ? -28.892 -4.795 30.638 1.00 95.56 155 ALA A O 1
ATOM 1248 N N . GLN A 1 156 ? -30.550 -6.161 31.291 1.00 93.50 156 GLN A N 1
ATOM 1249 C CA . GLN A 1 156 ? -30.001 -7.340 30.610 1.00 93.50 156 GLN A CA 1
ATOM 1250 C C . GLN A 1 156 ? -30.002 -7.181 29.086 1.00 93.50 156 GLN A C 1
ATOM 1252 O O . GLN A 1 156 ? -29.012 -7.527 28.441 1.00 93.50 156 GLN A O 1
ATOM 1257 N N . GLN A 1 157 ? -31.069 -6.633 28.501 1.00 95.38 157 GLN A N 1
ATOM 1258 C CA . GLN A 1 157 ? -31.129 -6.363 27.065 1.00 95.38 157 GLN A CA 1
ATOM 1259 C C . GLN A 1 157 ? -30.024 -5.392 26.629 1.00 95.38 157 GLN A C 1
ATOM 1261 O O . GLN A 1 157 ? -29.309 -5.676 25.669 1.00 95.38 157 GLN A O 1
ATOM 1266 N N . GLN A 1 158 ? -29.817 -4.304 27.375 1.00 94.06 158 GLN A N 1
ATOM 1267 C CA . GLN A 1 158 ? -28.746 -3.340 27.107 1.00 94.06 158 GLN A CA 1
ATOM 1268 C C . GLN A 1 158 ? -27.349 -3.965 27.229 1.00 94.06 158 GLN A C 1
ATOM 1270 O O . GLN A 1 158 ? -26.474 -3.696 26.407 1.00 94.06 158 GLN A O 1
ATOM 1275 N N . MET A 1 159 ? -27.129 -4.845 28.214 1.00 91.94 159 MET A N 1
ATOM 1276 C CA . MET A 1 159 ? -25.879 -5.605 28.317 1.00 91.94 159 MET A CA 1
ATOM 1277 C C . MET A 1 159 ? -25.635 -6.496 27.098 1.00 91.94 159 MET A C 1
ATOM 1279 O O . MET A 1 159 ? -24.511 -6.528 26.586 1.00 91.94 159 MET A O 1
ATOM 1283 N N . MET A 1 160 ? -26.660 -7.228 26.649 1.00 93.81 160 MET A N 1
ATOM 1284 C CA . MET A 1 160 ? -26.581 -8.111 25.482 1.00 93.81 160 MET A CA 1
ATOM 1285 C C . MET A 1 160 ? -26.303 -7.319 24.203 1.00 93.81 160 MET A C 1
ATOM 1287 O O . MET A 1 160 ? -25.438 -7.700 23.416 1.00 93.81 160 MET A O 1
ATOM 1291 N N . GLU A 1 161 ? -26.966 -6.177 24.025 1.00 94.00 161 GLU A N 1
ATOM 1292 C CA . GLU A 1 161 ? -26.730 -5.285 22.893 1.00 94.00 161 GLU A CA 1
ATOM 1293 C C . GLU A 1 161 ? -25.290 -4.753 22.888 1.00 94.00 161 GLU A C 1
ATOM 1295 O O . GLU A 1 161 ? -24.583 -4.869 21.885 1.00 94.00 161 GLU A O 1
ATOM 1300 N N . ALA A 1 162 ? -24.798 -4.263 24.029 1.00 92.62 162 ALA A N 1
ATOM 1301 C CA . ALA A 1 162 ? -23.432 -3.760 24.142 1.00 92.62 162 ALA A CA 1
ATOM 1302 C C . ALA A 1 162 ? -22.375 -4.864 23.921 1.00 92.62 162 ALA A C 1
ATOM 1304 O O . ALA A 1 162 ? -21.321 -4.623 23.323 1.00 92.62 162 ALA A O 1
ATOM 1305 N N . THR A 1 163 ? -22.643 -6.107 24.344 1.00 88.44 163 THR A N 1
ATOM 1306 C CA . THR A 1 163 ? -21.750 -7.246 24.053 1.00 88.44 163 THR A CA 1
ATOM 1307 C C . THR A 1 163 ? -21.799 -7.681 22.588 1.00 88.44 163 THR A C 1
ATOM 1309 O O . THR A 1 163 ? -20.749 -8.016 22.031 1.00 88.44 163 THR A O 1
ATOM 1312 N N . ALA A 1 164 ? -22.959 -7.618 21.933 1.00 92.50 164 ALA A N 1
ATOM 1313 C CA . ALA A 1 164 ? -23.077 -7.856 20.495 1.00 92.50 164 ALA A CA 1
ATOM 1314 C C . ALA A 1 164 ? -22.285 -6.810 19.691 1.00 92.50 164 ALA A C 1
ATOM 1316 O O . ALA A 1 164 ? -21.474 -7.177 18.836 1.00 92.50 164 ALA A O 1
ATOM 1317 N N . GLN A 1 165 ? -22.420 -5.525 20.041 1.00 89.88 165 GLN A N 1
ATOM 1318 C CA . GLN A 1 165 ? -21.641 -4.435 19.444 1.00 89.88 165 GLN A CA 1
ATOM 1319 C C . GLN A 1 165 ? -20.130 -4.645 19.640 1.00 89.88 165 GLN A C 1
ATOM 1321 O O . GLN A 1 165 ? -19.351 -4.473 18.702 1.00 89.88 165 GLN A O 1
ATOM 1326 N N . LYS A 1 166 ? -19.695 -5.110 20.822 1.00 88.75 166 LYS A N 1
ATOM 1327 C CA . LYS A 1 166 ? -18.283 -5.450 21.082 1.00 88.75 166 LYS A CA 1
ATOM 1328 C C . LYS A 1 166 ? -17.765 -6.536 20.138 1.00 88.75 166 LYS A C 1
ATOM 1330 O O . LYS A 1 166 ? -16.646 -6.437 19.634 1.00 88.75 166 LYS A O 1
ATOM 1335 N N . SER A 1 167 ? -18.566 -7.576 19.913 1.00 87.62 167 SER A N 1
ATOM 1336 C CA . SER A 1 167 ? -18.221 -8.674 19.004 1.00 87.62 167 SER A CA 1
ATOM 1337 C C . SER A 1 167 ? -18.093 -8.177 17.561 1.00 87.62 167 SER A C 1
ATOM 1339 O O . SER A 1 167 ? -17.119 -8.502 16.883 1.00 87.62 167 SER A O 1
ATOM 1341 N N . GLN A 1 168 ? -19.015 -7.317 17.120 1.00 88.12 168 GLN A N 1
ATOM 1342 C CA . GLN A 1 168 ? -18.992 -6.711 15.789 1.00 88.12 168 GLN A CA 1
ATOM 1343 C C . GLN A 1 168 ? -17.740 -5.853 15.559 1.00 88.12 168 GLN A C 1
ATOM 1345 O O . GLN A 1 168 ? -17.070 -6.015 14.540 1.00 88.12 168 GLN A O 1
ATOM 1350 N N . VAL A 1 169 ? -17.364 -5.000 16.520 1.00 86.81 169 VAL A N 1
ATOM 1351 C CA . VAL A 1 169 ? -16.123 -4.203 16.442 1.00 86.81 169 VAL A CA 1
ATOM 1352 C C . VAL A 1 169 ? -14.895 -5.111 16.364 1.00 86.81 169 VAL A C 1
ATOM 1354 O O . VAL A 1 169 ? -14.008 -4.888 15.540 1.00 86.81 169 VAL A O 1
ATOM 1357 N N . GLY A 1 170 ? -14.865 -6.188 17.156 1.00 85.81 170 GLY A N 1
ATOM 1358 C CA . GLY A 1 170 ? -13.791 -7.181 17.102 1.00 85.81 170 GLY A CA 1
ATOM 1359 C C . GLY A 1 170 ? -13.665 -7.864 15.735 1.00 85.81 170 GLY A C 1
ATOM 1360 O O . GLY A 1 170 ? -12.551 -8.080 15.259 1.00 85.81 170 GLY A O 1
ATOM 1361 N N . GLN A 1 171 ? -14.784 -8.172 15.075 1.00 85.81 171 GLN A N 1
ATOM 1362 C CA . GLN A 1 171 ? -14.780 -8.704 13.708 1.00 85.81 171 GLN A CA 1
ATOM 1363 C C . GLN A 1 171 ? -14.284 -7.664 12.699 1.00 85.81 171 GLN A C 1
ATOM 1365 O O . GLN A 1 171 ? -13.431 -7.979 11.871 1.00 85.81 171 GLN A O 1
ATOM 1370 N N . MET A 1 172 ? -14.750 -6.418 12.807 1.00 83.38 172 MET A N 1
ATOM 1371 C CA . MET A 1 172 ? -14.346 -5.329 11.917 1.00 83.38 172 MET A CA 1
ATOM 1372 C C . MET A 1 172 ? -12.838 -5.053 12.007 1.00 83.38 172 MET A C 1
ATOM 1374 O O . MET A 1 172 ? -12.179 -4.892 10.982 1.00 83.38 172 MET A O 1
ATOM 1378 N N . LYS A 1 173 ? -12.266 -5.118 13.217 1.00 83.25 173 LYS A N 1
ATOM 1379 C CA . LYS A 1 173 ? -10.819 -5.004 13.450 1.00 83.25 173 LYS A CA 1
ATOM 1380 C C . LYS A 1 173 ? -10.027 -6.122 12.770 1.00 83.25 173 LYS A C 1
ATOM 1382 O O . LYS A 1 173 ? -9.018 -5.845 12.132 1.00 83.25 173 LYS A O 1
ATOM 1387 N N . ARG A 1 174 ? -10.502 -7.372 12.841 1.00 83.31 174 ARG A N 1
ATOM 1388 C CA . ARG A 1 174 ? -9.860 -8.516 12.160 1.00 83.31 174 ARG A CA 1
ATOM 1389 C C . ARG A 1 174 ? -9.885 -8.371 10.639 1.00 83.31 174 ARG A C 1
ATOM 1391 O O . ARG A 1 174 ? -8.898 -8.681 9.981 1.00 83.31 174 ARG A O 1
ATOM 1398 N N . VAL A 1 175 ? -10.999 -7.894 10.081 1.00 81.44 175 VAL A N 1
ATOM 1399 C CA . VAL A 1 175 ? -11.109 -7.626 8.638 1.00 81.44 175 VAL A CA 1
ATOM 1400 C C . VAL A 1 175 ? -10.151 -6.505 8.227 1.00 81.44 175 VAL A C 1
ATOM 1402 O O . VAL A 1 175 ? -9.415 -6.671 7.257 1.00 81.44 175 VAL A O 1
ATOM 1405 N N . ALA A 1 176 ? -10.092 -5.411 8.993 1.00 75.19 176 ALA A N 1
ATOM 1406 C CA . ALA A 1 176 ? -9.168 -4.305 8.739 1.00 75.19 176 ALA A CA 1
ATOM 1407 C C . ALA A 1 176 ? -7.692 -4.745 8.801 1.00 75.19 176 ALA A C 1
ATOM 1409 O O . ALA A 1 176 ? -6.900 -4.386 7.931 1.00 75.19 176 ALA A O 1
ATOM 1410 N N . GLU A 1 177 ? -7.327 -5.583 9.776 1.00 73.69 177 GLU A N 1
ATOM 1411 C CA . GLU A 1 177 ? -5.966 -6.113 9.913 1.00 73.69 177 GLU A CA 1
ATOM 1412 C C . GLU A 1 177 ? -5.569 -7.021 8.733 1.00 73.69 177 GLU A C 1
ATOM 1414 O O . GLU A 1 177 ? -4.424 -6.996 8.279 1.00 73.69 177 GLU A O 1
ATOM 1419 N N . ASN A 1 178 ? -6.517 -7.787 8.186 1.00 71.62 178 ASN A N 1
ATOM 1420 C CA . ASN A 1 178 ? -6.274 -8.642 7.023 1.00 71.62 178 ASN A CA 1
ATOM 1421 C C . ASN A 1 178 ? -6.078 -7.843 5.725 1.00 71.62 178 ASN A C 1
ATOM 1423 O O . ASN A 1 178 ? -5.256 -8.233 4.898 1.00 71.62 178 ASN A O 1
ATOM 1427 N N . ILE A 1 179 ? -6.768 -6.711 5.556 1.00 67.31 179 ILE A N 1
ATOM 1428 C CA . ILE A 1 179 ? -6.581 -5.820 4.397 1.00 67.31 179 ILE A CA 1
ATOM 1429 C C . ILE A 1 179 ? -5.193 -5.160 4.441 1.00 67.31 179 ILE A C 1
ATOM 1431 O O . ILE A 1 179 ? -4.526 -5.040 3.413 1.00 67.31 179 ILE A O 1
ATOM 1435 N N . GLY A 1 180 ? -4.710 -4.798 5.635 1.00 62.47 180 GLY A N 1
ATOM 1436 C CA . GLY A 1 180 ? -3.366 -4.240 5.821 1.00 62.47 180 GLY A CA 1
ATOM 1437 C C . GLY A 1 180 ? -2.229 -5.212 5.472 1.00 62.47 180 GLY A C 1
ATOM 1438 O O . GLY A 1 180 ? -1.165 -4.775 5.039 1.00 62.47 180 GLY A O 1
ATOM 1439 N N . LYS A 1 181 ? -2.459 -6.526 5.601 1.00 63.66 181 LYS A N 1
ATOM 1440 C CA . LYS A 1 181 ? -1.465 -7.583 5.328 1.00 63.66 181 LYS A CA 1
ATOM 1441 C C . LYS A 1 181 ? -1.373 -8.002 3.861 1.00 63.66 181 LYS A C 1
ATOM 1443 O O . LYS A 1 181 ? -0.532 -8.835 3.528 1.00 63.66 181 LYS A O 1
ATOM 1448 N N . GLN A 1 182 ? -2.205 -7.454 2.976 1.00 62.62 182 GLN A N 1
ATOM 1449 C CA . GLN A 1 182 ? -2.116 -7.768 1.555 1.00 62.62 182 GLN A CA 1
ATOM 1450 C C . GLN A 1 182 ? -0.807 -7.193 0.995 1.00 62.62 182 GLN A C 1
ATOM 1452 O O . GLN A 1 182 ? -0.652 -5.970 0.901 1.00 62.62 182 GLN A O 1
ATOM 1457 N N . GLN A 1 183 ? 0.129 -8.100 0.695 1.00 56.19 183 GLN A N 1
ATOM 1458 C CA . GLN A 1 183 ? 1.499 -7.838 0.258 1.00 56.19 183 GLN A CA 1
ATOM 1459 C C . GLN A 1 183 ? 1.496 -6.823 -0.891 1.00 56.19 183 GLN A C 1
ATOM 1461 O O . GLN A 1 183 ? 0.822 -7.018 -1.904 1.00 56.19 183 GLN A O 1
ATOM 1466 N N . GLN A 1 184 ? 2.192 -5.702 -0.697 1.00 60.16 184 GLN A N 1
ATOM 1467 C CA . GLN A 1 184 ? 2.320 -4.686 -1.734 1.00 60.16 184 GLN A CA 1
ATOM 1468 C C . GLN A 1 184 ? 3.123 -5.298 -2.892 1.00 60.16 184 GLN A C 1
ATOM 1470 O O . GLN A 1 184 ? 4.128 -5.959 -2.620 1.00 60.16 184 GLN A O 1
ATOM 1475 N N . PRO A 1 185 ? 2.709 -5.125 -4.160 1.00 59.00 185 PRO A N 1
ATOM 1476 C CA . PRO A 1 185 ? 3.570 -5.481 -5.274 1.00 59.00 185 PRO A CA 1
ATOM 1477 C C . PRO A 1 185 ? 4.842 -4.644 -5.151 1.00 59.00 185 PRO A C 1
ATOM 1479 O O . PRO A 1 185 ? 4.811 -3.419 -5.273 1.00 59.00 185 PRO A O 1
ATOM 1482 N N . GLU A 1 186 ? 5.945 -5.307 -4.821 1.00 60.84 186 GLU A N 1
ATOM 1483 C CA . GLU A 1 186 ? 7.245 -4.668 -4.734 1.00 60.84 186 GLU A CA 1
ATOM 1484 C C . GLU A 1 186 ? 7.645 -4.252 -6.146 1.00 60.84 186 GLU A C 1
ATOM 1486 O O . GLU A 1 186 ? 7.668 -5.064 -7.080 1.00 60.84 186 GLU A O 1
ATOM 1491 N N . LEU A 1 187 ? 7.882 -2.954 -6.326 1.00 54.41 187 LEU A N 1
ATOM 1492 C CA . LEU A 1 187 ? 8.350 -2.442 -7.598 1.00 54.41 187 LEU A CA 1
ATOM 1493 C C . LEU A 1 187 ? 9.739 -3.037 -7.828 1.00 54.41 187 LEU A C 1
ATOM 1495 O O . LEU A 1 187 ? 10.678 -2.701 -7.108 1.00 54.41 187 LEU A O 1
ATOM 1499 N N . LYS A 1 188 ? 9.863 -3.956 -8.796 1.00 61.41 188 LYS A N 1
ATOM 1500 C CA . LYS A 1 188 ? 11.162 -4.528 -9.162 1.00 61.41 188 LYS A CA 1
ATOM 1501 C C . LYS A 1 188 ? 12.108 -3.366 -9.460 1.00 61.41 188 LYS A C 1
ATOM 1503 O O . LYS A 1 188 ? 11.790 -2.518 -10.298 1.00 61.41 188 LYS A O 1
ATOM 1508 N N . ALA A 1 189 ? 13.226 -3.318 -8.737 1.00 60.88 189 ALA A N 1
ATOM 1509 C CA . ALA A 1 189 ? 14.250 -2.301 -8.919 1.00 60.88 189 ALA A CA 1
ATOM 1510 C C . ALA A 1 189 ? 14.645 -2.210 -10.405 1.00 60.88 189 ALA A C 1
ATOM 1512 O O . ALA A 1 189 ? 14.584 -3.223 -11.116 1.00 60.88 189 ALA A O 1
ATOM 1513 N N . PRO A 1 190 ? 15.030 -1.018 -10.900 1.00 64.56 190 PRO A N 1
ATOM 1514 C CA . PRO A 1 190 ? 15.500 -0.884 -12.268 1.00 64.56 190 PRO A CA 1
ATOM 1515 C C . PRO A 1 190 ? 16.633 -1.896 -12.498 1.00 64.56 190 PRO A C 1
ATOM 1517 O O . PRO A 1 190 ? 17.498 -2.022 -11.629 1.00 64.56 190 PRO A O 1
ATOM 1520 N N . PRO A 1 191 ? 16.642 -2.641 -13.622 1.00 66.94 191 PRO A N 1
ATOM 1521 C CA . PRO A 1 191 ? 17.717 -3.581 -13.911 1.00 66.94 191 PRO A CA 1
ATOM 1522 C C . PRO A 1 191 ? 19.076 -2.893 -13.784 1.00 66.94 191 PRO A C 1
ATOM 1524 O O . PRO A 1 191 ? 19.269 -1.804 -14.331 1.00 66.94 191 PRO A O 1
ATOM 1527 N N . ASN A 1 192 ? 19.983 -3.539 -13.046 1.00 77.50 192 ASN A N 1
ATOM 1528 C CA . ASN A 1 192 ? 21.355 -3.089 -12.834 1.00 77.50 192 ASN A CA 1
ATOM 1529 C C . ASN A 1 192 ? 22.021 -2.814 -14.195 1.00 77.50 192 ASN A C 1
ATOM 1531 O O . ASN A 1 192 ? 21.970 -3.651 -15.100 1.00 77.50 192 ASN A O 1
ATOM 1535 N N . THR A 1 193 ? 22.644 -1.642 -14.336 1.00 80.50 193 THR A N 1
ATOM 1536 C CA . THR A 1 193 ? 23.317 -1.208 -15.567 1.00 80.50 193 THR A 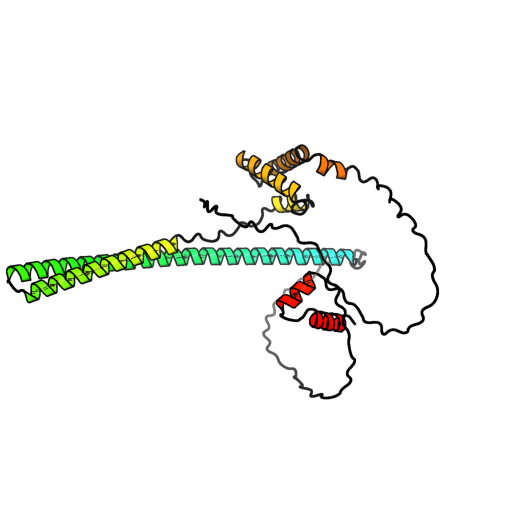CA 1
ATOM 1537 C C . THR A 1 193 ? 24.362 -2.221 -16.034 1.00 80.50 193 THR A C 1
ATOM 1539 O O . THR A 1 193 ? 24.370 -2.583 -17.209 1.00 80.50 193 THR A O 1
ATOM 1542 N N . LYS A 1 194 ? 25.159 -2.782 -15.116 1.00 84.38 194 LYS A N 1
ATOM 1543 C CA . LYS A 1 194 ? 26.163 -3.808 -15.436 1.00 84.38 194 LYS A CA 1
ATOM 1544 C C . LYS A 1 194 ? 25.545 -5.130 -15.876 1.00 84.38 194 LYS A C 1
ATOM 1546 O O . LYS A 1 194 ? 26.083 -5.787 -16.762 1.00 84.38 194 LYS A O 1
ATOM 1551 N N . ALA A 1 195 ? 24.394 -5.500 -15.317 1.00 85.56 195 ALA A N 1
ATOM 1552 C CA . ALA A 1 195 ? 23.677 -6.702 -15.740 1.00 85.56 195 ALA A CA 1
ATOM 1553 C C . ALA A 1 195 ? 23.171 -6.560 -17.184 1.00 85.56 195 ALA A C 1
ATOM 1555 O O . ALA A 1 195 ? 23.244 -7.507 -17.964 1.00 85.56 195 ALA A O 1
ATOM 1556 N N . VAL A 1 196 ? 22.715 -5.361 -17.563 1.00 84.69 196 VAL A N 1
ATOM 1557 C CA . VAL A 1 196 ? 22.308 -5.048 -18.942 1.00 84.69 196 VAL A CA 1
ATOM 1558 C C . VAL A 1 196 ? 23.509 -5.071 -19.891 1.00 84.69 196 VAL A C 1
ATOM 1560 O O . VAL A 1 196 ? 23.419 -5.637 -20.979 1.00 84.69 196 VAL A O 1
ATOM 1563 N N . GLU A 1 197 ? 24.644 -4.502 -19.485 1.00 88.00 197 GLU A N 1
ATOM 1564 C CA . GLU A 1 197 ? 25.889 -4.534 -20.264 1.00 88.00 197 GLU A CA 1
ATOM 1565 C C . GLU A 1 197 ? 26.451 -5.953 -20.426 1.00 88.00 197 GLU A C 1
ATOM 1567 O O . GLU A 1 197 ? 26.938 -6.324 -21.492 1.00 88.00 197 GLU A O 1
ATOM 1572 N N . TRP A 1 198 ? 26.382 -6.786 -19.390 1.00 89.75 198 TRP A N 1
ATOM 1573 C CA . TRP A 1 198 ? 26.786 -8.185 -19.487 1.00 89.75 198 TRP A CA 1
ATOM 1574 C C . TRP A 1 198 ? 25.838 -8.986 -20.389 1.00 89.75 198 TRP A C 1
ATOM 1576 O O . TRP A 1 198 ? 26.304 -9.732 -21.250 1.00 89.75 198 TRP A O 1
ATOM 1586 N N . ALA A 1 199 ? 24.524 -8.780 -20.270 1.00 89.69 199 ALA A N 1
ATOM 1587 C CA . ALA A 1 199 ? 23.538 -9.425 -21.134 1.00 89.69 199 ALA A CA 1
ATOM 1588 C C . ALA A 1 199 ? 23.695 -9.007 -22.607 1.00 89.69 199 ALA A C 1
ATOM 1590 O O . ALA A 1 199 ? 23.523 -9.830 -23.501 1.00 89.69 199 ALA A O 1
ATOM 1591 N N . SER A 1 200 ? 24.061 -7.751 -22.884 1.00 87.19 200 SER A N 1
ATOM 1592 C CA . SER A 1 200 ? 24.291 -7.286 -24.258 1.00 87.19 200 SER A CA 1
ATOM 1593 C C . SER A 1 200 ? 25.570 -7.862 -24.878 1.00 87.19 200 SER A C 1
ATOM 1595 O O . SER A 1 200 ? 25.597 -8.108 -26.085 1.00 87.19 200 SER A O 1
ATOM 1597 N N . ARG A 1 201 ? 26.598 -8.144 -24.063 1.00 90.06 201 ARG A N 1
ATOM 1598 C CA . ARG A 1 201 ? 27.817 -8.863 -24.481 1.00 90.06 201 ARG A CA 1
ATOM 1599 C C . ARG A 1 201 ? 27.592 -10.353 -24.738 1.00 90.06 201 ARG A C 1
ATOM 1601 O O . ARG A 1 201 ? 28.410 -10.963 -25.417 1.00 90.06 201 ARG A O 1
ATOM 1608 N N . ASN A 1 202 ? 26.499 -10.923 -24.232 1.00 91.38 202 ASN A N 1
ATOM 1609 C CA . ASN A 1 202 ? 26.189 -12.349 -24.300 1.00 91.38 202 ASN A CA 1
ATOM 1610 C C . ASN A 1 202 ? 24.869 -12.590 -25.060 1.00 91.38 202 ASN A C 1
ATOM 1612 O O . ASN A 1 202 ? 23.824 -12.766 -24.436 1.00 91.38 202 ASN A O 1
ATOM 1616 N N . PRO A 1 203 ? 24.873 -12.647 -26.409 1.00 89.38 203 PRO A N 1
ATOM 1617 C CA . PRO A 1 203 ? 23.647 -12.767 -27.206 1.00 89.38 203 PRO A CA 1
ATOM 1618 C C . PRO A 1 203 ? 22.849 -14.053 -26.970 1.00 89.38 203 PRO A C 1
ATOM 1620 O O . PRO A 1 203 ? 21.674 -14.115 -27.331 1.00 89.38 203 PRO A O 1
ATOM 1623 N N . TRP A 1 204 ? 23.484 -15.087 -26.414 1.00 90.62 204 TRP A N 1
ATOM 1624 C CA . TRP A 1 204 ? 22.846 -16.344 -26.026 1.00 90.62 204 TRP A CA 1
ATOM 1625 C C . TRP A 1 204 ? 21.951 -16.182 -24.786 1.00 90.62 204 TRP A C 1
ATOM 1627 O O . TRP A 1 204 ? 21.044 -16.990 -24.581 1.00 90.62 204 TRP A O 1
ATOM 1637 N N . PHE A 1 205 ? 22.155 -15.141 -23.975 1.00 90.81 205 PHE A N 1
ATOM 1638 C CA . PHE A 1 205 ? 21.386 -14.900 -22.760 1.00 90.81 205 PHE A CA 1
ATOM 1639 C C . PHE A 1 205 ? 19.922 -14.584 -23.105 1.00 90.81 205 PHE A C 1
ATOM 1641 O O . PHE A 1 205 ? 19.639 -13.752 -23.967 1.00 90.81 205 PHE A O 1
ATOM 1648 N N . ASN A 1 206 ? 18.978 -15.278 -22.464 1.00 86.81 206 ASN A N 1
ATOM 1649 C CA . ASN A 1 206 ? 17.543 -15.301 -22.795 1.00 86.81 206 ASN A CA 1
ATOM 1650 C C . ASN A 1 206 ? 17.177 -15.850 -24.189 1.00 86.81 206 ASN A C 1
ATOM 1652 O O . ASN A 1 206 ? 16.007 -15.804 -24.566 1.00 86.81 206 ASN A O 1
ATOM 1656 N N . ARG A 1 207 ? 18.133 -16.396 -24.951 1.00 88.69 207 ARG A N 1
ATOM 1657 C CA . ARG A 1 207 ? 17.863 -17.116 -26.210 1.00 88.69 207 ARG A CA 1
ATOM 1658 C C . ARG A 1 207 ? 18.100 -18.612 -26.059 1.00 88.69 207 ARG A C 1
ATOM 1660 O O . ARG A 1 207 ? 17.237 -19.408 -26.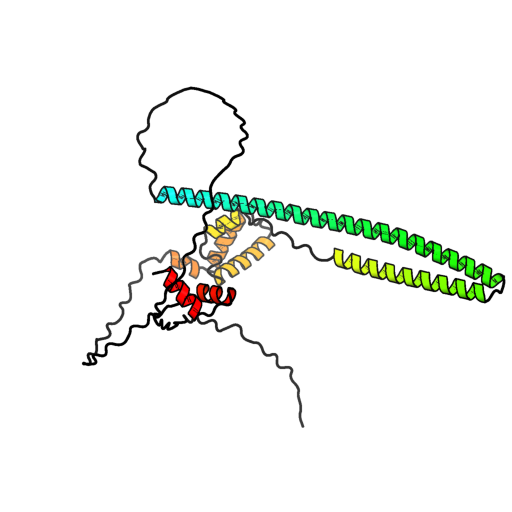406 1.00 88.69 207 ARG A O 1
ATOM 1667 N N . ASP A 1 208 ? 19.246 -18.985 -25.500 1.00 91.50 208 ASP A N 1
ATOM 1668 C CA . ASP A 1 208 ? 19.539 -20.355 -25.093 1.00 91.50 208 ASP A CA 1
ATOM 1669 C C . ASP A 1 208 ? 19.090 -20.534 -23.640 1.00 91.50 208 ASP A C 1
ATOM 1671 O O . ASP A 1 208 ? 19.743 -20.071 -22.700 1.00 91.50 208 ASP A O 1
ATOM 1675 N N . MET A 1 209 ? 17.940 -21.185 -23.456 1.00 89.25 209 MET A N 1
ATOM 1676 C CA . MET A 1 209 ? 17.358 -21.430 -22.134 1.00 89.25 209 MET A CA 1
ATOM 1677 C C . MET A 1 209 ? 18.264 -22.286 -21.249 1.00 89.25 209 MET A C 1
ATOM 1679 O O . MET A 1 209 ? 18.328 -22.058 -20.045 1.00 89.25 209 MET A O 1
ATOM 1683 N N . VAL A 1 210 ? 19.002 -23.238 -21.825 1.00 90.31 210 VAL A N 1
ATOM 1684 C CA . VAL A 1 210 ? 19.895 -24.115 -21.057 1.00 90.31 210 VAL A CA 1
ATOM 1685 C C . VAL A 1 210 ? 21.047 -23.295 -20.497 1.00 90.31 210 VAL A C 1
ATOM 1687 O O . VAL A 1 210 ? 21.310 -23.320 -19.297 1.00 90.31 210 VAL A O 1
ATOM 1690 N N . MET A 1 211 ? 21.691 -22.508 -21.353 1.00 91.62 211 MET A N 1
ATOM 1691 C CA . MET A 1 211 ? 22.815 -21.663 -20.960 1.00 91.62 211 MET A CA 1
ATOM 1692 C C . MET A 1 211 ? 22.391 -20.556 -19.986 1.00 91.62 211 MET A C 1
ATOM 1694 O O . MET A 1 211 ? 23.088 -20.278 -19.013 1.00 91.62 211 MET A O 1
ATOM 1698 N N . THR A 1 212 ? 21.205 -19.983 -20.201 1.00 92.69 212 THR A N 1
ATOM 1699 C CA . THR A 1 212 ? 20.604 -18.972 -19.321 1.00 92.69 212 THR A CA 1
ATOM 1700 C C . THR A 1 212 ? 20.307 -19.543 -17.934 1.00 92.69 212 THR A C 1
ATOM 1702 O O . THR A 1 212 ? 20.669 -18.933 -16.930 1.00 92.69 212 THR A O 1
ATOM 1705 N N . ASN A 1 213 ? 19.727 -20.742 -17.852 1.00 93.38 213 ASN A N 1
ATOM 1706 C CA . ASN A 1 213 ? 19.449 -21.396 -16.574 1.00 93.38 213 ASN A CA 1
ATOM 1707 C C . ASN A 1 213 ? 20.734 -21.758 -15.824 1.00 93.38 213 ASN A C 1
ATOM 1709 O O . ASN A 1 213 ? 20.815 -21.545 -14.618 1.00 93.38 213 ASN A O 1
ATOM 1713 N N . VAL A 1 214 ? 21.764 -22.239 -16.524 1.00 93.69 214 VAL A N 1
ATOM 1714 C CA . VAL A 1 214 ? 23.071 -22.501 -15.903 1.00 93.69 214 VAL A CA 1
ATOM 1715 C C . VAL A 1 214 ? 23.684 -21.205 -15.364 1.00 93.69 214 VAL A C 1
ATOM 1717 O O . VAL A 1 214 ? 24.152 -21.179 -14.226 1.00 93.69 214 VAL A O 1
ATOM 1720 N N . ALA A 1 215 ? 23.616 -20.105 -16.118 1.00 92.81 215 ALA A N 1
ATOM 1721 C CA . ALA A 1 215 ? 24.063 -18.801 -15.635 1.00 92.81 215 ALA A CA 1
ATOM 1722 C C . ALA A 1 215 ? 23.310 -18.362 -14.364 1.00 92.81 215 ALA A C 1
ATOM 1724 O O . ALA A 1 215 ? 23.944 -17.879 -13.427 1.00 92.81 215 ALA A O 1
ATOM 1725 N N . TYR A 1 216 ? 21.995 -18.603 -14.279 1.00 93.56 216 TYR A N 1
ATOM 1726 C CA . TYR A 1 216 ? 21.218 -18.352 -13.059 1.00 93.56 216 TYR A CA 1
ATOM 1727 C C . TYR A 1 216 ? 21.645 -19.237 -11.880 1.00 93.56 216 TYR A C 1
ATOM 1729 O O . TYR A 1 216 ? 21.806 -18.735 -10.772 1.00 93.56 216 TYR A O 1
ATOM 1737 N N . THR A 1 217 ? 21.919 -20.526 -12.101 1.00 93.62 217 THR A N 1
ATOM 1738 C CA . THR A 1 217 ? 22.422 -21.392 -11.016 1.00 93.62 217 THR A CA 1
ATOM 1739 C C . THR A 1 217 ? 23.785 -20.935 -10.490 1.00 93.62 217 THR A C 1
ATOM 1741 O O . THR A 1 217 ? 24.032 -20.952 -9.286 1.00 93.62 217 THR A O 1
ATOM 1744 N N . ILE A 1 218 ? 24.661 -20.457 -11.379 1.00 92.88 218 ILE A N 1
ATOM 1745 C CA . ILE A 1 218 ? 25.965 -19.898 -11.010 1.00 92.88 218 ILE A CA 1
ATOM 1746 C C . ILE A 1 218 ? 25.794 -18.572 -10.257 1.00 92.88 218 ILE A C 1
ATOM 1748 O O . ILE A 1 218 ? 26.493 -18.350 -9.268 1.00 92.88 218 ILE A O 1
ATOM 1752 N N . HIS A 1 219 ? 24.866 -17.714 -10.694 1.00 92.56 219 HIS A N 1
ATOM 1753 C CA . HIS A 1 219 ? 24.497 -16.480 -9.997 1.00 92.56 219 HIS A CA 1
ATOM 1754 C C . HIS A 1 219 ? 24.105 -16.762 -8.545 1.00 92.56 219 HIS A C 1
ATOM 1756 O O . HIS A 1 219 ? 24.696 -16.173 -7.640 1.00 92.56 219 HIS A O 1
ATOM 1762 N N . ASP A 1 220 ? 23.174 -17.693 -8.319 1.00 92.00 220 ASP A N 1
ATOM 1763 C CA . ASP A 1 220 ? 22.691 -18.035 -6.978 1.00 92.00 220 ASP A CA 1
ATOM 1764 C C . ASP A 1 220 ? 23.835 -18.475 -6.056 1.00 92.00 220 ASP A C 1
ATOM 1766 O O . ASP A 1 220 ? 23.893 -18.084 -4.888 1.00 92.00 220 ASP A O 1
ATOM 1770 N N . ASP A 1 221 ? 24.782 -19.253 -6.580 1.00 92.00 221 ASP A N 1
ATOM 1771 C CA . ASP A 1 221 ? 25.949 -19.705 -5.827 1.00 92.00 221 ASP A CA 1
ATOM 1772 C C . ASP A 1 221 ? 26.938 -18.572 -5.516 1.00 92.00 221 ASP A C 1
ATOM 1774 O O . ASP A 1 221 ? 27.507 -18.537 -4.422 1.00 92.00 221 ASP A O 1
ATOM 1778 N N . ILE A 1 222 ? 27.154 -17.641 -6.448 1.00 90.12 222 ILE A N 1
ATOM 1779 C CA . ILE A 1 222 ? 28.045 -16.487 -6.254 1.00 90.12 222 ILE A CA 1
ATOM 1780 C C . ILE A 1 222 ? 27.438 -15.495 -5.249 1.00 90.12 222 ILE A C 1
ATOM 1782 O O . ILE A 1 222 ? 28.132 -15.043 -4.334 1.00 90.12 222 ILE A O 1
ATOM 1786 N N . VAL A 1 223 ? 26.139 -15.208 -5.366 1.00 89.62 223 VAL A N 1
ATOM 1787 C CA . VAL A 1 223 ? 25.408 -14.333 -4.436 1.00 89.62 223 VAL A CA 1
ATOM 1788 C C . VAL A 1 223 ? 25.369 -14.942 -3.040 1.00 89.62 223 VAL A C 1
ATOM 1790 O O . VAL A 1 223 ? 25.628 -14.248 -2.057 1.00 89.62 223 VAL A O 1
ATOM 1793 N N . ARG A 1 224 ? 25.135 -16.257 -2.928 1.00 89.94 224 ARG A N 1
ATOM 1794 C CA . ARG A 1 224 ? 25.231 -16.976 -1.646 1.00 89.94 224 ARG A CA 1
ATOM 1795 C C . ARG A 1 224 ? 26.645 -16.915 -1.057 1.00 89.94 224 ARG A C 1
ATOM 1797 O O . ARG A 1 224 ? 26.791 -16.903 0.162 1.00 89.94 224 ARG A O 1
ATOM 1804 N N . GLY A 1 225 ? 27.669 -16.843 -1.908 1.00 84.56 225 GLY A N 1
ATOM 1805 C CA . GLY A 1 225 ? 29.065 -16.613 -1.527 1.00 84.56 225 GLY A CA 1
ATOM 1806 C C . GLY A 1 225 ? 29.371 -15.196 -1.024 1.00 84.56 225 GLY A C 1
ATOM 1807 O O . GLY A 1 225 ? 30.485 -14.951 -0.570 1.00 84.56 225 GLY A O 1
ATOM 1808 N N . GLY A 1 226 ? 28.405 -14.273 -1.072 1.00 85.75 226 GLY A N 1
ATOM 1809 C CA . GLY A 1 226 ? 28.538 -12.905 -0.566 1.00 85.75 226 GLY A CA 1
ATOM 1810 C C . GLY A 1 226 ? 29.159 -11.914 -1.553 1.00 85.75 226 GLY A C 1
ATOM 1811 O O . GLY A 1 226 ? 29.425 -10.770 -1.175 1.00 85.75 226 GLY A O 1
ATOM 1812 N N . VAL A 1 227 ? 29.382 -12.316 -2.807 1.00 86.44 227 VAL A N 1
ATOM 1813 C CA . VAL A 1 227 ? 29.876 -11.410 -3.851 1.00 86.44 227 VAL A CA 1
ATOM 1814 C C . VAL A 1 227 ? 28.729 -10.511 -4.318 1.00 86.44 227 VAL A C 1
ATOM 1816 O O . VAL A 1 227 ? 27.616 -10.971 -4.570 1.00 86.44 227 VAL A O 1
ATOM 1819 N N . GLN A 1 228 ? 28.997 -9.211 -4.417 1.00 84.06 228 GLN A N 1
ATOM 1820 C CA . GLN A 1 228 ? 28.004 -8.216 -4.822 1.00 84.06 228 GLN A CA 1
ATOM 1821 C C . GLN A 1 228 ? 27.714 -8.315 -6.325 1.00 84.06 228 GLN A C 1
ATOM 1823 O O . GLN A 1 228 ? 28.640 -8.294 -7.125 1.00 84.06 228 GLN A O 1
ATOM 1828 N N . VAL A 1 229 ? 26.437 -8.330 -6.718 1.00 82.44 229 VAL A N 1
ATOM 1829 C CA . VAL A 1 229 ? 25.990 -8.432 -8.130 1.00 82.44 229 VAL A CA 1
ATOM 1830 C C . VAL A 1 229 ? 26.429 -7.228 -8.986 1.00 82.44 229 VAL A C 1
ATOM 1832 O O . VAL A 1 229 ? 26.460 -7.287 -10.216 1.00 82.44 229 VAL A O 1
ATOM 1835 N N . ASP A 1 230 ? 26.808 -6.127 -8.337 1.00 81.75 230 ASP A N 1
ATOM 1836 C CA . ASP A 1 230 ? 27.229 -4.881 -8.980 1.00 81.75 230 ASP A CA 1
ATOM 1837 C C . ASP A 1 230 ? 28.763 -4.782 -9.146 1.00 81.75 230 ASP A C 1
ATOM 1839 O O . ASP A 1 230 ? 29.268 -3.795 -9.693 1.00 81.75 230 ASP A O 1
ATOM 1843 N N . SER A 1 231 ? 29.538 -5.770 -8.680 1.00 86.38 231 SER A N 1
ATOM 1844 C CA . SER A 1 231 ? 31.000 -5.770 -8.822 1.00 86.38 231 SER A CA 1
ATOM 1845 C C . SER A 1 231 ? 31.444 -6.353 -10.167 1.00 86.38 231 SER A C 1
ATOM 1847 O O . SER A 1 231 ? 30.758 -7.180 -10.757 1.00 86.38 231 SER A O 1
ATOM 1849 N N . ASP A 1 232 ? 32.609 -5.932 -10.665 1.00 86.81 232 ASP A N 1
ATOM 1850 C CA . ASP A 1 232 ? 33.184 -6.533 -11.882 1.00 86.81 232 ASP A CA 1
ATOM 1851 C C . ASP A 1 232 ? 33.657 -7.970 -11.613 1.00 86.81 232 ASP A C 1
ATOM 1853 O O . ASP A 1 232 ? 33.460 -8.859 -12.437 1.00 86.81 232 ASP A O 1
ATOM 1857 N N . GLU A 1 233 ? 34.146 -8.224 -10.395 1.00 88.00 233 GLU A N 1
ATOM 1858 C CA . GLU A 1 233 ? 34.531 -9.554 -9.910 1.00 88.00 233 GLU A CA 1
ATOM 1859 C C . GLU A 1 233 ? 33.384 -10.573 -10.012 1.00 88.00 233 GLU A C 1
ATOM 1861 O O . GLU A 1 233 ? 33.606 -11.736 -10.354 1.00 88.00 233 GLU A O 1
ATOM 1866 N N . TYR A 1 234 ? 32.141 -10.149 -9.766 1.00 91.31 234 TYR A N 1
ATOM 1867 C CA . TYR A 1 234 ? 30.966 -10.999 -9.941 1.00 91.31 234 TYR A CA 1
ATOM 1868 C C . TYR A 1 234 ? 30.826 -11.489 -11.390 1.00 91.31 234 TYR A C 1
ATOM 1870 O O . TYR A 1 234 ? 30.638 -12.683 -11.619 1.00 91.31 234 TYR A O 1
ATOM 1878 N N . TYR A 1 235 ? 30.953 -10.599 -12.377 1.00 91.69 235 TYR A N 1
ATOM 1879 C CA . TYR A 1 235 ? 30.784 -10.968 -13.786 1.00 91.69 235 TYR A CA 1
ATOM 1880 C C . TYR A 1 235 ? 31.973 -11.780 -14.312 1.00 91.69 235 TYR A C 1
ATOM 1882 O O . TYR A 1 235 ? 31.765 -12.743 -15.048 1.00 91.69 235 TYR A O 1
ATOM 1890 N N . ASP A 1 236 ? 33.196 -11.470 -13.875 1.00 91.44 236 ASP A N 1
ATOM 1891 C CA . ASP A 1 236 ? 34.394 -12.238 -14.237 1.00 91.44 236 ASP A CA 1
ATOM 1892 C C . ASP A 1 236 ? 34.336 -13.673 -13.693 1.00 91.44 236 ASP A C 1
ATOM 1894 O O . ASP A 1 236 ? 34.663 -14.643 -14.392 1.00 91.44 236 ASP A O 1
ATOM 1898 N N . THR A 1 237 ? 33.893 -13.831 -12.441 1.00 90.38 237 THR A N 1
ATOM 1899 C CA . THR A 1 237 ? 33.720 -15.152 -11.822 1.00 90.38 237 THR A CA 1
ATOM 1900 C C . THR A 1 237 ? 32.570 -15.921 -12.458 1.00 90.38 237 THR A C 1
ATOM 1902 O O . THR A 1 237 ? 32.722 -17.120 -12.702 1.00 90.38 237 THR A O 1
ATOM 1905 N N . LEU A 1 238 ? 31.462 -15.251 -12.788 1.00 92.88 238 LEU A N 1
ATOM 1906 C CA . LEU A 1 238 ? 30.330 -15.847 -13.492 1.00 92.88 238 LEU A CA 1
ATOM 1907 C C . LEU A 1 238 ? 30.738 -16.368 -14.875 1.00 92.88 238 LEU A C 1
ATOM 1909 O O . LEU A 1 238 ? 30.513 -17.546 -15.155 1.00 92.88 238 LEU A O 1
ATOM 1913 N N . ASP A 1 239 ? 31.402 -15.553 -15.699 1.00 91.56 239 ASP A N 1
ATOM 1914 C CA . ASP A 1 239 ? 31.838 -15.945 -17.047 1.00 91.56 239 ASP A CA 1
ATOM 1915 C C . ASP A 1 239 ? 32.864 -17.080 -17.011 1.00 91.56 239 ASP A C 1
ATOM 1917 O O . ASP A 1 239 ? 32.776 -18.039 -17.784 1.00 91.56 239 ASP A O 1
ATOM 1921 N N . SER A 1 240 ? 33.818 -17.019 -16.078 1.00 91.44 240 SER A N 1
ATOM 1922 C CA . SER A 1 240 ? 34.830 -18.067 -15.905 1.00 91.44 240 SER A CA 1
ATOM 1923 C C . SER A 1 240 ? 34.199 -19.410 -15.540 1.00 91.44 240 SER A C 1
ATOM 1925 O O . SER A 1 240 ? 34.574 -20.454 -16.083 1.00 91.44 240 SER A O 1
ATOM 1927 N N . ARG A 1 241 ? 33.217 -19.400 -14.629 1.00 91.25 241 ARG A N 1
ATOM 1928 C CA . ARG A 1 241 ? 32.493 -20.609 -14.220 1.00 91.25 241 ARG A CA 1
ATOM 1929 C C . ARG A 1 241 ? 31.618 -21.116 -15.357 1.00 91.25 241 ARG A C 1
ATOM 1931 O O . ARG A 1 241 ? 31.648 -22.304 -15.650 1.00 91.25 241 ARG A O 1
ATOM 1938 N N . LEU A 1 242 ? 30.922 -20.226 -16.055 1.00 92.31 242 LEU A N 1
ATOM 1939 C CA . LEU A 1 242 ? 30.048 -20.584 -17.164 1.00 92.31 242 LEU A CA 1
ATOM 1940 C C . LEU A 1 242 ? 30.822 -21.248 -18.312 1.00 92.31 242 LEU A C 1
ATOM 1942 O O . LEU A 1 242 ? 30.394 -22.283 -18.818 1.00 92.31 242 LEU A O 1
ATOM 1946 N N . ARG A 1 243 ? 32.004 -20.726 -18.663 1.00 90.94 243 ARG A N 1
ATOM 1947 C CA . ARG A 1 243 ? 32.907 -21.341 -19.656 1.00 90.94 243 ARG A CA 1
ATOM 1948 C C . ARG A 1 243 ? 33.418 -22.715 -19.229 1.00 90.94 243 ARG A C 1
ATOM 1950 O O . ARG A 1 243 ? 33.648 -23.570 -20.080 1.00 90.94 243 ARG A O 1
ATOM 1957 N N . ARG A 1 244 ? 33.586 -22.937 -17.925 1.00 90.69 244 ARG A N 1
ATOM 1958 C CA . ARG A 1 244 ? 34.016 -24.224 -17.367 1.00 90.69 244 ARG A CA 1
ATOM 1959 C C . ARG A 1 244 ? 32.893 -25.260 -17.335 1.00 90.69 244 ARG A C 1
ATOM 1961 O O . ARG A 1 244 ? 33.164 -26.424 -17.607 1.00 90.69 244 ARG A O 1
ATOM 1968 N N . GLU A 1 245 ? 31.670 -24.854 -17.000 1.00 88.75 245 GLU A N 1
ATOM 1969 C CA . GLU A 1 245 ? 30.512 -25.759 -16.943 1.00 88.75 245 GLU A CA 1
ATOM 1970 C C . GLU A 1 245 ? 29.953 -26.063 -18.347 1.00 88.75 245 GLU A C 1
ATOM 1972 O O . GLU A 1 245 ? 29.466 -27.163 -18.605 1.00 88.75 245 GLU A O 1
ATOM 1977 N N . LEU A 1 246 ? 30.067 -25.118 -19.290 1.00 89.50 246 LEU A N 1
ATOM 1978 C CA . LEU A 1 246 ? 29.563 -25.252 -20.662 1.00 89.50 246 LEU A CA 1
ATOM 1979 C C . LEU A 1 246 ? 30.656 -25.073 -21.733 1.00 89.50 246 LEU A C 1
ATOM 1981 O O . LEU A 1 246 ? 30.469 -24.304 -22.675 1.00 89.50 246 LEU A O 1
ATOM 1985 N N . PRO A 1 247 ? 31.780 -25.813 -21.681 1.00 88.06 247 PRO A N 1
ATOM 1986 C CA . PRO A 1 247 ? 32.900 -25.606 -22.604 1.00 88.06 247 PRO A CA 1
ATOM 1987 C C . PRO A 1 247 ? 32.498 -25.834 -24.067 1.00 88.06 247 PRO A C 1
ATOM 1989 O O . PRO A 1 247 ? 32.968 -25.139 -24.964 1.00 88.06 247 PRO A O 1
ATOM 1992 N N . HIS A 1 248 ? 31.567 -26.759 -24.308 1.00 85.19 248 HIS A N 1
ATOM 1993 C CA . HIS A 1 248 ? 31.040 -27.080 -25.633 1.00 85.19 248 HIS A CA 1
ATOM 1994 C C . HIS A 1 248 ? 30.237 -25.934 -26.272 1.00 85.19 248 HIS A C 1
ATOM 1996 O O . HIS A 1 248 ? 30.174 -25.869 -27.491 1.00 85.19 248 HIS A O 1
ATOM 2002 N N . LYS A 1 249 ? 29.666 -25.013 -25.481 1.00 82.19 249 LYS A N 1
ATOM 2003 C CA . LYS A 1 249 ? 28.917 -23.850 -25.989 1.00 82.19 249 LYS A CA 1
ATOM 2004 C C . LYS A 1 249 ? 29.820 -22.689 -26.402 1.00 82.19 249 LYS A C 1
ATOM 2006 O O . LYS A 1 249 ? 29.442 -21.913 -27.265 1.00 82.19 249 LYS A O 1
ATOM 2011 N N . PHE A 1 250 ? 31.013 -22.592 -25.815 1.00 79.88 250 PHE A N 1
ATOM 2012 C CA . PHE A 1 250 ? 31.987 -21.537 -26.124 1.00 79.88 250 PHE A CA 1
ATOM 2013 C C . PHE A 1 250 ? 33.078 -21.978 -27.109 1.00 79.88 250 PHE A C 1
ATOM 2015 O O . PHE A 1 250 ? 33.797 -21.141 -27.639 1.00 79.88 250 PHE A O 1
ATOM 2022 N N . SER A 1 251 ? 33.216 -23.282 -27.365 1.00 66.94 251 SER A N 1
ATOM 2023 C CA . SER A 1 251 ? 34.226 -23.811 -28.296 1.00 66.94 251 SER A CA 1
ATOM 2024 C C . SER A 1 251 ? 33.816 -23.688 -29.772 1.00 66.94 251 SER A C 1
ATOM 2026 O O . SER A 1 251 ? 34.668 -23.751 -30.657 1.00 66.94 251 SER A O 1
ATOM 2028 N N . GLU A 1 252 ? 32.524 -23.508 -30.062 1.00 56.50 252 GLU A N 1
ATOM 2029 C CA . GLU A 1 252 ? 32.038 -23.336 -31.438 1.00 56.50 252 GLU A CA 1
ATOM 2030 C C . GLU A 1 252 ? 32.332 -21.934 -32.001 1.00 56.50 252 GLU A C 1
ATOM 2032 O O . GLU A 1 252 ? 32.503 -21.804 -33.209 1.00 56.50 252 GLU A O 1
ATOM 2037 N N . GLU A 1 253 ? 32.536 -20.914 -31.155 1.00 53.19 253 GLU A N 1
ATOM 2038 C CA . GLU A 1 253 ? 32.924 -19.563 -31.605 1.00 53.19 253 GLU A CA 1
ATOM 2039 C C . GLU A 1 253 ? 34.353 -19.501 -32.193 1.00 53.19 253 GLU A C 1
ATOM 2041 O O . GLU A 1 253 ? 34.657 -18.601 -32.973 1.00 53.19 253 GLU A O 1
ATOM 2046 N N . GLU A 1 254 ? 35.230 -20.475 -31.903 1.00 50.62 254 GLU A N 1
ATOM 2047 C CA . GLU A 1 254 ? 36.561 -20.580 -32.539 1.00 50.62 254 GLU A CA 1
ATOM 2048 C C . GLU A 1 254 ? 36.575 -21.448 -33.811 1.00 50.62 254 GLU A C 1
ATOM 2050 O O . GLU A 1 254 ? 37.593 -21.536 -34.504 1.00 50.62 254 GLU A O 1
ATOM 2055 N N . THR A 1 255 ? 35.453 -22.086 -34.160 1.00 43.31 255 THR A N 1
ATOM 2056 C CA . THR A 1 255 ? 35.346 -22.953 -35.344 1.00 43.31 255 THR A CA 1
ATOM 2057 C C . THR A 1 255 ? 34.371 -22.432 -36.393 1.00 43.31 255 THR A C 1
ATOM 2059 O O . THR A 1 255 ? 33.816 -23.211 -37.163 1.00 43.31 255 THR A O 1
ATOM 2062 N N . ASP A 1 256 ? 34.297 -21.112 -36.570 1.00 46.22 256 ASP A N 1
ATOM 2063 C CA . ASP A 1 256 ? 33.861 -20.507 -37.835 1.00 46.22 256 ASP A CA 1
ATOM 2064 C C . ASP A 1 256 ? 34.959 -20.644 -38.914 1.00 46.22 256 ASP A C 1
ATOM 2066 O O . ASP A 1 256 ? 35.515 -19.686 -39.454 1.00 46.22 256 ASP A O 1
ATOM 2070 N N . LYS A 1 257 ? 35.277 -21.895 -39.265 1.00 43.78 257 LYS A N 1
ATOM 2071 C CA . LYS A 1 257 ? 35.664 -22.231 -40.637 1.00 43.78 257 LYS A CA 1
ATOM 2072 C C . LYS A 1 257 ? 34.372 -22.593 -41.363 1.00 43.78 257 LYS A C 1
ATOM 2074 O O . LYS A 1 257 ? 33.615 -23.405 -40.834 1.00 43.78 257 LYS A O 1
ATOM 2079 N N . PRO A 1 258 ? 34.107 -22.046 -42.562 1.00 42.44 258 PRO A N 1
ATOM 2080 C CA . PRO A 1 258 ? 32.860 -22.297 -43.266 1.00 42.44 258 PRO A CA 1
ATOM 2081 C C . PRO A 1 258 ? 32.757 -23.794 -43.553 1.00 42.44 258 PRO A C 1
ATOM 2083 O O . PRO A 1 258 ? 33.497 -24.336 -44.377 1.00 42.44 258 PRO A O 1
ATOM 2086 N N . LYS A 1 259 ? 31.865 -24.476 -42.831 1.00 41.72 259 LYS A N 1
ATOM 2087 C CA . LYS A 1 259 ? 31.525 -25.864 -43.111 1.00 41.72 259 LYS A CA 1
ATOM 2088 C C . LYS A 1 259 ? 30.880 -25.887 -44.489 1.00 41.72 259 LYS A C 1
ATOM 2090 O O . LYS A 1 259 ? 29.833 -25.282 -44.712 1.00 41.72 259 LYS A O 1
ATOM 2095 N N . GLU A 1 260 ? 31.585 -26.547 -45.398 1.00 44.03 260 GLU A N 1
ATOM 2096 C CA . GLU A 1 260 ? 31.167 -26.913 -46.741 1.00 44.03 260 GLU A CA 1
ATOM 2097 C C . GLU A 1 260 ? 29.663 -27.151 -46.823 1.00 44.03 260 GLU A C 1
ATOM 2099 O O . GLU A 1 260 ? 29.089 -28.026 -46.172 1.00 44.03 260 GLU A O 1
ATOM 2104 N N . THR A 1 261 ? 29.051 -26.349 -47.682 1.00 41.22 261 THR A N 1
ATOM 2105 C CA . THR A 1 261 ? 27.716 -26.527 -48.221 1.00 41.22 261 THR A CA 1
ATOM 2106 C C . THR A 1 261 ? 27.616 -27.947 -48.772 1.00 41.22 261 THR A C 1
ATOM 2108 O O . THR A 1 261 ? 28.130 -28.260 -49.849 1.00 41.22 261 THR A O 1
ATOM 2111 N N . GLN A 1 262 ? 26.961 -28.834 -48.023 1.00 43.88 262 GLN A N 1
ATOM 2112 C CA . GLN A 1 262 ? 26.547 -30.121 -48.556 1.00 43.88 262 GLN A CA 1
ATOM 2113 C C . GLN A 1 262 ? 25.545 -29.844 -49.676 1.00 43.88 262 GLN A C 1
ATOM 2115 O O . GLN A 1 262 ? 24.458 -29.310 -49.464 1.00 43.88 262 GLN A O 1
ATOM 2120 N N . LYS A 1 263 ? 25.987 -30.142 -50.897 1.00 45.81 263 LYS A N 1
ATOM 2121 C CA . LYS A 1 263 ? 25.223 -30.029 -52.137 1.00 45.81 263 LYS A CA 1
ATOM 2122 C C . LYS A 1 263 ? 23.873 -30.743 -51.983 1.00 45.81 263 LYS A C 1
ATOM 2124 O O . LYS A 1 263 ? 23.877 -31.915 -51.602 1.00 45.81 263 LYS A O 1
ATOM 2129 N N . PRO A 1 264 ? 22.736 -30.126 -52.343 1.00 41.94 264 PRO A N 1
ATOM 2130 C CA . PRO A 1 264 ? 21.515 -30.890 -52.521 1.00 41.94 264 PRO A CA 1
ATOM 2131 C C . PRO A 1 264 ? 21.670 -31.812 -53.738 1.00 41.94 264 PRO A C 1
ATOM 2133 O O . PRO A 1 264 ? 22.076 -31.394 -54.824 1.00 41.94 264 PRO A O 1
ATOM 2136 N N . VAL A 1 265 ? 21.378 -33.092 -53.516 1.00 41.00 265 VAL A N 1
ATOM 2137 C CA . VAL A 1 265 ? 21.343 -34.157 -54.518 1.00 41.00 265 VAL A CA 1
ATOM 2138 C C . VAL A 1 265 ? 20.310 -33.815 -55.590 1.00 41.00 265 VAL A C 1
ATOM 2140 O O . VAL A 1 265 ? 19.128 -33.635 -55.304 1.00 41.00 265 VAL A O 1
ATOM 2143 N N . THR A 1 266 ? 20.778 -33.745 -56.833 1.00 43.28 266 THR A N 1
ATOM 2144 C CA . THR A 1 266 ? 19.986 -33.611 -58.055 1.00 43.28 266 THR A CA 1
ATOM 2145 C C . THR A 1 266 ? 18.921 -34.707 -58.129 1.00 43.28 266 THR A C 1
ATOM 2147 O O . THR A 1 266 ? 19.244 -35.866 -58.389 1.00 43.28 266 THR A O 1
ATOM 2150 N N . GLN A 1 267 ? 17.649 -34.351 -57.943 1.00 43.91 267 GLN A N 1
ATOM 2151 C CA . GLN A 1 267 ? 16.532 -35.195 -58.365 1.00 43.91 267 GLN A CA 1
ATOM 2152 C C . GLN A 1 267 ? 16.133 -34.811 -59.791 1.00 43.91 267 GLN A C 1
ATOM 2154 O O . GLN A 1 267 ? 16.065 -33.635 -60.148 1.00 43.91 267 GLN A O 1
ATOM 2159 N N . GLN A 1 268 ? 15.967 -35.829 -60.629 1.00 37.50 268 GLN A N 1
ATOM 2160 C CA . GLN A 1 268 ? 15.762 -35.697 -62.067 1.00 37.50 268 GLN A CA 1
ATOM 2161 C C . GLN A 1 268 ? 14.353 -35.188 -62.404 1.00 37.50 268 GLN A C 1
ATOM 2163 O O . GLN A 1 268 ? 13.403 -35.546 -61.707 1.00 37.50 268 GLN A O 1
ATOM 2168 N N . PRO A 1 269 ? 14.169 -34.428 -63.499 1.00 38.66 269 PRO A N 1
ATOM 2169 C CA . PRO A 1 269 ? 12.838 -34.107 -63.987 1.00 38.66 269 PRO A CA 1
ATOM 2170 C C . PRO A 1 269 ? 12.258 -35.302 -64.756 1.00 38.66 269 PRO A C 1
ATOM 2172 O O . PRO A 1 269 ? 12.733 -35.661 -65.834 1.00 38.66 269 PRO A O 1
ATOM 2175 N N . MET A 1 270 ? 11.204 -35.908 -64.212 1.00 34.12 270 MET A N 1
ATOM 2176 C CA . MET A 1 270 ? 10.352 -36.835 -64.952 1.00 34.12 270 MET A CA 1
ATOM 2177 C C . MET A 1 270 ? 9.311 -36.022 -65.726 1.00 34.12 270 MET A C 1
ATOM 2179 O O . MET A 1 270 ? 8.474 -35.332 -65.149 1.00 34.12 270 MET A O 1
ATOM 2183 N N . VAL A 1 271 ? 9.396 -36.086 -67.052 1.00 38.75 271 VAL A N 1
ATOM 2184 C CA . VAL A 1 271 ? 8.421 -35.517 -67.982 1.00 38.75 271 VAL A CA 1
ATOM 2185 C C . VAL A 1 271 ? 7.235 -36.471 -68.144 1.00 38.75 271 VAL A C 1
ATOM 2187 O O . VAL A 1 271 ? 7.415 -37.654 -68.421 1.00 38.75 271 VAL A O 1
ATOM 2190 N N . THR A 1 272 ? 6.015 -35.949 -68.029 1.00 38.69 272 THR A N 1
ATOM 2191 C CA . THR A 1 272 ? 4.813 -36.518 -68.659 1.00 38.69 272 THR A CA 1
ATOM 2192 C C . THR A 1 272 ? 4.047 -35.393 -69.365 1.00 38.69 272 THR A C 1
ATOM 2194 O O . THR A 1 272 ? 4.114 -34.245 -68.916 1.00 38.69 272 THR A O 1
ATOM 2197 N N . PRO A 1 273 ? 3.393 -35.668 -70.509 1.00 44.75 273 PRO A N 1
ATOM 2198 C CA . PRO A 1 273 ? 2.831 -34.635 -71.366 1.00 44.75 273 PRO A CA 1
ATOM 2199 C C . PRO A 1 273 ? 1.338 -34.391 -71.105 1.00 44.75 273 PRO A C 1
ATOM 2201 O O . PRO A 1 273 ? 0.606 -35.294 -70.716 1.00 44.75 273 PRO A O 1
ATOM 2204 N N . ALA A 1 274 ? 0.910 -33.193 -71.508 1.00 35.00 274 ALA A N 1
ATOM 2205 C CA . ALA A 1 274 ? -0.452 -32.820 -71.892 1.00 35.00 274 ALA A CA 1
ATOM 2206 C C . ALA A 1 274 ? -1.496 -32.631 -70.774 1.00 35.00 274 ALA A C 1
ATOM 2208 O O . ALA A 1 274 ? -1.891 -33.549 -70.066 1.00 35.00 274 ALA A O 1
ATOM 2209 N N . GLY A 1 275 ? -2.036 -31.411 -70.722 1.00 33.44 275 GLY A N 1
ATOM 2210 C CA . GLY A 1 275 ? -3.214 -31.078 -69.928 1.00 33.44 275 GLY A CA 1
ATOM 2211 C C . GLY A 1 275 ? -3.483 -29.579 -69.903 1.00 33.44 275 GLY A C 1
ATOM 2212 O O . GLY A 1 275 ? -3.349 -28.942 -68.868 1.00 33.44 275 GLY A O 1
ATOM 2213 N N . ASN A 1 276 ? -3.813 -28.997 -71.058 1.00 44.41 276 ASN A N 1
ATOM 2214 C CA . ASN A 1 276 ? -4.243 -27.606 -71.160 1.00 44.41 276 ASN A CA 1
ATOM 2215 C C . ASN A 1 276 ? -5.635 -27.462 -70.512 1.00 44.41 276 ASN A C 1
ATOM 2217 O O . ASN A 1 276 ? -6.632 -27.902 -71.084 1.00 44.41 276 ASN A O 1
ATOM 2221 N N . GLN A 1 277 ? -5.697 -26.880 -69.315 1.00 35.91 277 GLN A N 1
ATOM 2222 C CA . GLN A 1 277 ? -6.934 -26.465 -68.651 1.00 35.91 277 GLN A CA 1
ATOM 2223 C C . GLN A 1 277 ? -6.689 -25.069 -68.065 1.00 35.91 277 GLN A C 1
ATOM 2225 O O . GLN A 1 277 ? -5.942 -24.898 -67.103 1.00 35.91 277 GLN A O 1
ATOM 2230 N N . VAL A 1 278 ? -7.295 -24.061 -68.689 1.00 49.06 278 VAL A N 1
ATOM 2231 C CA . VAL A 1 278 ? -7.373 -22.689 -68.179 1.00 49.06 278 VAL A CA 1
ATOM 2232 C C . VAL A 1 278 ? -8.253 -22.728 -66.930 1.00 49.06 278 VAL A C 1
ATOM 2234 O O . VAL A 1 278 ? -9.476 -22.760 -67.030 1.00 49.06 278 VAL A O 1
ATOM 2237 N N . ALA A 1 279 ? -7.631 -22.802 -65.754 1.00 39.28 279 ALA A N 1
ATOM 2238 C CA . ALA A 1 279 ? -8.317 -22.814 -64.469 1.00 39.28 279 ALA A CA 1
ATOM 2239 C C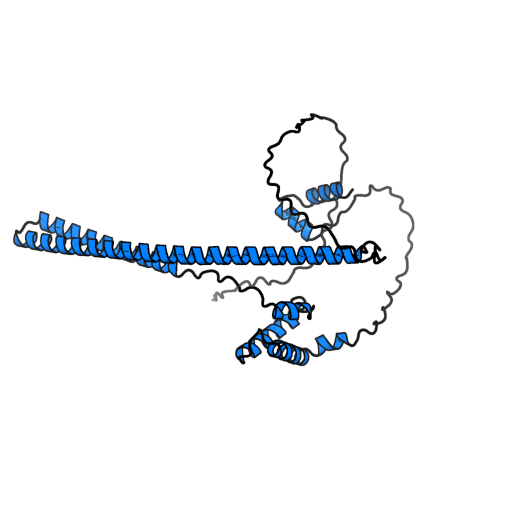 . ALA A 1 279 ? -8.033 -21.503 -63.727 1.00 39.28 279 ALA A C 1
ATOM 2241 O O . ALA A 1 279 ? -6.877 -21.143 -63.501 1.00 39.28 279 ALA A O 1
ATOM 2242 N N . ASN A 1 280 ? -9.109 -20.790 -63.385 1.00 46.28 280 ASN A N 1
ATOM 2243 C CA . ASN A 1 280 ? -9.124 -19.569 -62.579 1.00 46.28 280 ASN A CA 1
ATOM 2244 C C . ASN A 1 280 ? -8.146 -19.655 -61.399 1.00 46.28 280 ASN A C 1
ATOM 2246 O O . ASN A 1 280 ? -8.306 -20.484 -60.504 1.00 46.28 280 ASN A O 1
ATOM 2250 N N . LYS A 1 281 ? -7.132 -18.788 -61.407 1.00 44.97 281 LYS A N 1
ATOM 2251 C CA . LYS A 1 281 ? -6.075 -18.744 -60.397 1.00 44.97 281 LYS A CA 1
ATOM 2252 C C . LYS A 1 281 ? -6.627 -18.106 -59.116 1.00 44.97 281 LYS A C 1
ATOM 2254 O O . LYS A 1 281 ? -6.651 -16.883 -59.014 1.00 44.97 281 LYS A O 1
ATOM 2259 N N . SER A 1 282 ? -7.079 -18.917 -58.153 1.00 54.88 282 SER A N 1
ATOM 2260 C CA . SER A 1 282 ? -7.347 -18.432 -56.792 1.00 54.88 282 SER A CA 1
ATOM 2261 C C . SER A 1 282 ? -6.037 -17.938 -56.170 1.00 54.88 282 SER A C 1
ATOM 2263 O O . SER A 1 282 ? -4.982 -18.566 -56.307 1.00 54.88 282 SER A O 1
ATOM 2265 N N . ARG A 1 283 ? -6.069 -16.763 -55.536 1.00 68.25 283 ARG A N 1
ATOM 2266 C CA . ARG A 1 283 ? -4.908 -16.194 -54.847 1.00 68.25 283 ARG A CA 1
ATOM 2267 C C . ARG A 1 283 ? -4.900 -16.760 -53.426 1.00 68.25 283 ARG A C 1
ATOM 2269 O O . ARG A 1 283 ? -5.654 -16.296 -52.580 1.00 68.25 283 ARG A O 1
ATOM 2276 N N . LYS A 1 284 ? -4.075 -17.779 -53.178 1.00 70.19 284 LYS A N 1
ATOM 2277 C CA . LYS A 1 284 ? -3.834 -18.296 -51.821 1.00 70.19 284 LYS A CA 1
ATOM 2278 C C . LYS A 1 284 ? -3.007 -17.295 -51.028 1.00 70.19 284 LYS A C 1
ATOM 2280 O O . LYS A 1 284 ? -2.009 -16.786 -51.541 1.00 70.19 284 LYS A O 1
ATOM 2285 N N . VAL A 1 285 ? -3.419 -17.023 -49.794 1.00 74.56 285 VAL A N 1
ATOM 2286 C CA . VAL A 1 285 ? -2.743 -16.083 -48.892 1.00 74.56 285 VAL A CA 1
ATOM 2287 C C . VAL A 1 285 ? -2.312 -16.854 -47.658 1.00 74.56 285 VAL A C 1
ATOM 2289 O O . VAL A 1 285 ? -3.116 -17.551 -47.042 1.00 74.56 285 VAL A O 1
ATOM 2292 N N . ARG A 1 286 ? -1.032 -16.737 -47.301 1.00 79.44 286 ARG A N 1
ATOM 2293 C CA . ARG A 1 286 ? -0.492 -17.321 -46.073 1.00 79.44 286 ARG A CA 1
ATOM 2294 C C . ARG A 1 286 ? -0.518 -16.270 -44.975 1.00 79.44 286 ARG A C 1
ATOM 2296 O O . ARG A 1 286 ? 0.080 -15.209 -45.140 1.00 79.44 286 ARG A O 1
ATOM 2303 N N . LEU A 1 287 ? -1.221 -16.568 -43.887 1.00 79.56 287 LEU A N 1
ATOM 2304 C CA . LEU A 1 287 ? -1.278 -15.717 -42.703 1.00 79.56 287 LEU A CA 1
ATOM 2305 C C . LEU A 1 287 ? -0.194 -16.151 -41.718 1.00 79.56 287 LEU A C 1
ATOM 2307 O O . LEU A 1 287 ? -0.056 -17.335 -41.416 1.00 79.56 287 LEU A O 1
ATOM 2311 N N . THR A 1 288 ? 0.565 -15.195 -41.190 1.00 87.38 288 THR A N 1
ATOM 2312 C CA . THR A 1 288 ? 1.535 -15.485 -40.128 1.00 87.38 288 THR A CA 1
ATOM 2313 C C . THR A 1 288 ? 0.817 -15.730 -38.792 1.00 87.38 288 THR A C 1
ATOM 2315 O O . THR A 1 288 ? -0.277 -15.201 -38.575 1.00 87.38 288 THR A O 1
ATOM 2318 N N . PRO A 1 289 ? 1.425 -16.443 -37.826 1.00 83.19 289 PRO A N 1
ATOM 2319 C CA . PRO A 1 289 ? 0.805 -16.687 -36.516 1.00 83.19 289 PRO A CA 1
ATOM 2320 C C . PRO A 1 289 ? 0.394 -15.403 -35.773 1.00 83.19 289 PRO A C 1
ATOM 2322 O O . PRO A 1 289 ? -0.626 -15.365 -35.087 1.00 83.19 289 PRO A O 1
ATOM 2325 N N . SER A 1 290 ? 1.145 -14.312 -35.960 1.00 80.38 290 SER A N 1
ATOM 2326 C CA . SER A 1 290 ? 0.796 -12.991 -35.425 1.00 80.38 290 SER A CA 1
ATOM 2327 C C . SER A 1 290 ? -0.471 -12.406 -36.056 1.00 80.38 290 SER A C 1
ATOM 2329 O O . SER A 1 290 ? -1.266 -11.784 -35.360 1.00 80.38 290 SER A O 1
ATOM 2331 N N . GLN A 1 291 ? -0.690 -12.628 -37.350 1.00 81.19 291 GLN A N 1
ATOM 2332 C CA . GLN A 1 291 ? -1.878 -12.177 -38.074 1.00 81.19 291 GLN A CA 1
ATOM 2333 C C . GLN A 1 291 ? -3.116 -12.990 -37.678 1.00 81.19 291 GLN A C 1
ATOM 2335 O O . GLN A 1 291 ? -4.180 -12.416 -37.459 1.00 81.19 291 GLN A O 1
ATOM 2340 N N . VAL A 1 292 ? -2.954 -14.301 -37.474 1.00 84.56 292 VAL A N 1
ATOM 2341 C CA . VAL A 1 292 ? -3.997 -15.178 -36.915 1.00 84.56 292 VAL A CA 1
ATOM 2342 C C . VAL A 1 292 ? -4.402 -14.714 -35.509 1.00 84.56 292 VAL A C 1
ATOM 2344 O O . VAL A 1 292 ? -5.588 -14.614 -35.198 1.00 84.56 292 VAL A O 1
ATOM 2347 N N . ALA A 1 293 ? -3.430 -14.353 -34.663 1.00 84.31 293 ALA A N 1
ATOM 2348 C CA . ALA A 1 293 ? -3.699 -13.835 -33.322 1.00 84.31 293 ALA A CA 1
ATOM 2349 C C . ALA A 1 293 ? -4.431 -12.479 -33.336 1.00 84.31 293 ALA A C 1
ATOM 2351 O O . ALA A 1 293 ? -5.303 -12.244 -32.497 1.00 84.31 293 ALA A O 1
ATOM 2352 N N . VAL A 1 294 ? -4.109 -11.594 -34.286 1.00 84.94 294 VAL A N 1
ATOM 2353 C CA . VAL A 1 294 ? -4.791 -10.300 -34.454 1.00 84.94 294 VAL A CA 1
ATOM 2354 C C . VAL A 1 294 ? -6.235 -10.490 -34.921 1.00 84.94 294 VAL A C 1
ATOM 2356 O O . VAL A 1 294 ? -7.126 -9.882 -34.333 1.00 84.94 294 VAL A O 1
ATOM 2359 N N . ALA A 1 295 ? -6.490 -11.372 -35.892 1.00 86.75 295 ALA A N 1
ATOM 2360 C CA . ALA A 1 295 ? -7.843 -11.686 -36.358 1.00 86.75 295 ALA A CA 1
ATOM 2361 C C . ALA A 1 295 ? -8.732 -12.215 -35.218 1.00 86.75 295 ALA A C 1
ATOM 2363 O O . ALA A 1 295 ? -9.814 -11.682 -34.966 1.00 86.75 295 ALA A O 1
ATOM 2364 N N . ASN A 1 296 ? -8.211 -13.169 -34.437 1.00 86.69 296 ASN A N 1
ATOM 2365 C CA . ASN A 1 296 ? -8.901 -13.712 -33.264 1.00 86.69 296 ASN A CA 1
ATOM 2366 C C . ASN A 1 296 ? -9.163 -12.645 -32.189 1.00 86.69 296 ASN A C 1
ATOM 2368 O O . ASN A 1 296 ? -10.207 -12.658 -31.540 1.00 86.69 296 ASN A O 1
ATOM 2372 N N . ARG A 1 297 ? -8.238 -11.694 -32.007 1.00 84.25 297 ARG A N 1
ATOM 2373 C CA . ARG A 1 297 ? -8.385 -10.593 -31.044 1.00 84.25 297 ARG A CA 1
ATOM 2374 C C . ARG A 1 297 ? -9.408 -9.544 -31.486 1.00 84.25 297 ARG A C 1
ATOM 2376 O O . ARG A 1 297 ? -10.048 -8.939 -30.631 1.00 84.25 297 ARG A O 1
ATOM 2383 N N . LEU A 1 298 ? -9.548 -9.325 -32.791 1.00 83.50 298 LEU A N 1
ATOM 2384 C CA . LEU A 1 298 ? -10.544 -8.427 -33.381 1.00 83.50 298 LEU A CA 1
ATOM 2385 C C . LEU A 1 298 ? -11.917 -9.099 -33.547 1.00 83.50 298 LEU A C 1
ATOM 2387 O O . LEU A 1 298 ? -12.883 -8.422 -33.883 1.00 83.50 298 LEU A O 1
ATOM 2391 N N . GLY A 1 299 ? -12.015 -10.409 -33.291 1.00 82.06 299 GLY A N 1
ATOM 2392 C CA . GLY A 1 299 ? -13.248 -11.182 -33.454 1.00 82.06 299 GLY A CA 1
ATOM 2393 C C . GLY A 1 299 ? -13.671 -11.353 -34.915 1.00 82.06 299 GLY A C 1
ATOM 2394 O O . GLY A 1 299 ? -14.844 -11.605 -35.182 1.00 82.06 299 GLY A O 1
ATOM 2395 N N . VAL A 1 300 ? -12.735 -11.194 -35.854 1.00 85.38 300 VAL A N 1
ATOM 2396 C CA . VAL A 1 300 ? -12.971 -11.283 -37.302 1.00 85.38 300 VAL A CA 1
ATOM 2397 C C . VAL A 1 300 ? -12.532 -12.661 -37.800 1.00 85.38 300 VAL A C 1
ATOM 2399 O O . VAL A 1 300 ? -11.559 -13.228 -37.298 1.00 85.38 300 VAL A O 1
ATOM 2402 N N . SER A 1 301 ? -13.249 -13.220 -38.780 1.00 85.75 301 SER A N 1
ATOM 2403 C CA . SER A 1 301 ? -12.893 -14.513 -39.371 1.00 85.75 301 SER A CA 1
ATOM 2404 C C . SER A 1 301 ? -11.528 -14.439 -40.076 1.00 85.75 301 SER A C 1
ATOM 2406 O O . SER A 1 301 ? -11.147 -13.400 -40.619 1.00 85.75 301 SER A O 1
ATOM 2408 N N . LEU A 1 302 ? -10.776 -15.546 -40.088 1.00 85.69 302 LEU A N 1
ATOM 2409 C CA . LEU A 1 302 ? -9.467 -15.603 -40.758 1.00 85.69 302 LEU A CA 1
ATOM 2410 C C . LEU A 1 302 ? -9.576 -15.312 -42.262 1.00 85.69 302 LEU A C 1
ATOM 2412 O O . LEU A 1 302 ? -8.664 -14.731 -42.846 1.00 85.69 302 LEU A O 1
ATOM 2416 N N . GLU A 1 303 ? -10.702 -15.676 -42.873 1.00 82.62 303 GLU A N 1
ATOM 2417 C CA . GLU A 1 303 ? -10.992 -15.416 -44.282 1.00 82.62 303 GLU A CA 1
ATOM 2418 C C . GLU A 1 303 ? -11.217 -13.927 -44.558 1.00 82.62 303 GLU A C 1
ATOM 2420 O O . GLU A 1 303 ? -10.675 -13.398 -45.527 1.00 82.62 303 GLU A O 1
ATOM 2425 N N . ASP A 1 304 ? -11.980 -13.231 -43.711 1.00 82.50 304 ASP A N 1
ATOM 2426 C CA . ASP A 1 304 ? -12.258 -11.802 -43.895 1.00 82.50 304 ASP A CA 1
ATOM 2427 C C . ASP A 1 304 ? -11.026 -10.952 -43.590 1.00 82.50 304 ASP A C 1
ATOM 2429 O O . ASP A 1 304 ? -10.698 -10.042 -44.352 1.00 82.50 304 ASP A O 1
ATOM 2433 N N . TYR A 1 305 ? -10.261 -11.328 -42.562 1.00 87.19 305 TYR A N 1
ATOM 2434 C CA . TYR A 1 305 ? -8.968 -10.711 -42.286 1.00 87.19 305 TYR A CA 1
ATOM 2435 C C . TYR A 1 305 ? -7.981 -10.914 -43.451 1.00 87.19 305 TYR A C 1
ATOM 2437 O O . TYR A 1 305 ? -7.270 -9.985 -43.833 1.00 87.19 305 TYR A O 1
ATOM 2445 N N . ALA A 1 306 ? -7.953 -12.102 -44.074 1.00 85.31 306 ALA A N 1
ATOM 2446 C CA . ALA A 1 306 ? -7.131 -12.347 -45.261 1.00 85.31 306 ALA A CA 1
ATOM 2447 C C . ALA A 1 306 ? -7.560 -11.488 -46.463 1.00 85.31 306 ALA A C 1
ATOM 2449 O O . ALA A 1 306 ? -6.696 -10.988 -47.185 1.00 85.31 306 ALA A O 1
ATOM 2450 N N . LYS A 1 307 ? -8.869 -11.287 -46.678 1.00 83.75 307 LYS A N 1
ATOM 2451 C CA . LYS A 1 307 ? -9.391 -10.412 -47.746 1.00 83.75 307 LYS A CA 1
ATOM 2452 C C . LYS A 1 307 ? -8.958 -8.962 -47.543 1.00 83.75 307 LYS A C 1
ATOM 2454 O O . LYS A 1 307 ? -8.434 -8.364 -48.481 1.00 83.75 307 LYS A O 1
ATOM 2459 N N . GLU A 1 308 ? -9.119 -8.418 -46.337 1.00 81.50 308 GLU A N 1
ATOM 2460 C CA . GLU A 1 308 ? -8.687 -7.049 -46.019 1.00 81.50 308 GLU A CA 1
ATOM 2461 C C . GLU A 1 308 ? -7.169 -6.888 -46.137 1.00 81.50 308 GLU A C 1
ATOM 2463 O O . GLU A 1 308 ? -6.684 -5.913 -46.709 1.00 81.50 308 GLU A O 1
ATOM 2468 N N . PHE A 1 309 ? -6.404 -7.876 -45.667 1.00 81.94 309 PHE A N 1
ATOM 2469 C CA . PHE A 1 309 ? -4.947 -7.857 -45.763 1.00 81.94 309 PHE A CA 1
ATOM 2470 C C . PHE A 1 309 ? -4.449 -7.859 -47.215 1.00 81.94 309 PHE A C 1
ATOM 2472 O O . PHE A 1 309 ? -3.470 -7.183 -47.534 1.00 81.94 309 PHE A O 1
ATOM 2479 N N . VAL A 1 310 ? -5.116 -8.593 -48.112 1.00 81.12 310 VAL A N 1
ATOM 2480 C CA . VAL A 1 310 ? -4.814 -8.543 -49.551 1.00 81.12 310 VAL A CA 1
ATOM 2481 C C . VAL A 1 310 ? -5.243 -7.218 -50.163 1.00 81.12 310 VAL A C 1
ATOM 2483 O O . VAL A 1 310 ? -4.487 -6.676 -50.962 1.00 81.12 310 VAL A O 1
ATOM 2486 N N . ALA A 1 311 ? -6.410 -6.686 -49.792 1.00 78.25 311 ALA A N 1
ATOM 2487 C CA . ALA A 1 311 ? -6.900 -5.404 -50.297 1.00 78.25 311 ALA A CA 1
ATOM 2488 C C . ALA A 1 311 ? -5.982 -4.228 -49.917 1.00 78.25 311 ALA A C 1
ATOM 2490 O O . ALA A 1 311 ? -5.838 -3.298 -50.699 1.00 78.25 311 ALA A O 1
ATOM 2491 N N . LEU A 1 312 ? -5.335 -4.288 -48.749 1.00 77.25 312 LEU A N 1
ATOM 2492 C CA . LEU A 1 312 ? -4.373 -3.281 -48.281 1.00 77.25 312 LEU A CA 1
ATOM 2493 C C . LEU A 1 312 ? -2.982 -3.385 -48.931 1.00 77.25 312 LEU A C 1
ATOM 2495 O O . LEU A 1 312 ? -2.249 -2.400 -48.941 1.00 77.25 312 LEU A O 1
ATOM 2499 N N . ASN A 1 313 ? -2.593 -4.567 -49.418 1.00 66.06 313 ASN A N 1
ATOM 2500 C CA . ASN A 1 313 ? -1.254 -4.836 -49.965 1.00 66.06 313 ASN A CA 1
ATOM 2501 C C . ASN A 1 313 ? -1.200 -4.896 -51.502 1.00 66.06 313 ASN A C 1
ATOM 2503 O O . ASN A 1 313 ? -0.141 -5.202 -52.058 1.00 66.06 313 ASN A O 1
ATOM 2507 N N . ASN A 1 314 ? -2.321 -4.643 -52.175 1.00 53.97 314 ASN A N 1
ATOM 2508 C CA . ASN A 1 314 ? -2.420 -4.500 -53.628 1.00 53.97 314 ASN A CA 1
ATOM 2509 C C . ASN A 1 314 ? -2.498 -3.015 -53.997 1.00 53.97 314 ASN A C 1
ATOM 2511 O O . ASN A 1 314 ? -1.919 -2.658 -55.046 1.00 53.97 314 ASN A O 1
#